Protein AF-A0A2V0PAY4-F1 (afdb_monomer)

Radius of gyration: 26.6 Å; Cα contacts (8 Å, |Δi|>4): 219; chains: 1; bounding box: 63×40×81 Å

Nearest PDB structures (foldseek):
  6sgb-assembly1_Fa  TM=4.539E-01  e=4.355E-01  Trypanosoma brucei brucei

pLDDT: mean 76.89, std 17.36, range [35.28, 95.44]

Sequence (212 aa):
MQASTAVPSRPAGLRAGAAAGRPRCLQAAARPAQRPWPRARTARCAAAAGQQQQQQQETQQQQQETQQRAKDYFETDARPVILYDGVCGLCNRGVNLILDWDTGAAFRLAALQSPAGRALLARCGRDPNDISSIVLVTRDAGCFVRSEAVRRIGAALGMPFAPLAALAAPVPLPLRDFLYDQVANNRYNFFGQTDACRLTDAGSRAARFIVD

Organism: NCBI:txid307507

Solvent-accessible surface area (backbone atoms only — not comparable to full-atom values): 12455 Å² total; per-residue (Å²): 140,87,87,86,81,86,83,85,87,85,83,87,78,91,82,91,86,78,91,78,76,79,82,86,80,84,81,82,78,95,68,94,72,93,66,80,70,66,68,74,57,62,54,51,54,52,51,52,52,51,52,53,51,50,55,52,51,54,53,52,51,53,52,50,52,30,43,47,55,42,48,56,49,46,75,77,42,72,56,35,36,38,31,34,34,64,47,35,30,48,48,46,53,52,51,49,55,47,62,73,55,38,78,83,59,62,58,33,36,22,34,33,85,28,64,33,19,22,12,48,34,40,67,61,76,40,64,48,80,65,61,81,52,44,34,32,40,38,71,90,68,48,65,33,49,50,49,56,19,52,33,54,52,28,42,71,48,33,84,80,37,24,64,55,26,56,68,53,60,82,52,55,66,71,62,46,38,49,58,41,47,58,50,53,76,38,32,54,81,77,46,31,72,39,92,65,69,73,86,69,54,88,54,91,65,48,82,40,52,50,68,99

Structure (mmCIF, N/CA/C/O backbone):
data_AF-A0A2V0PAY4-F1
#
_entry.id   AF-A0A2V0PAY4-F1
#
loop_
_atom_site.group_PDB
_atom_site.id
_atom_site.type_symbol
_atom_site.label_atom_id
_atom_site.label_alt_id
_atom_site.label_comp_id
_atom_site.label_asym_id
_atom_site.label_entity_id
_atom_site.label_seq_id
_atom_site.pdbx_PDB_ins_code
_atom_site.Cartn_x
_atom_site.Cartn_y
_atom_site.Cartn_z
_atom_site.occupancy
_atom_site.B_iso_or_equiv
_atom_site.auth_seq_id
_atom_site.auth_comp_id
_atom_site.auth_asym_id
_atom_site.auth_atom_id
_atom_site.pdbx_PDB_model_num
ATOM 1 N N . MET A 1 1 ? -28.519 -3.531 -28.045 1.00 42.91 1 MET A N 1
ATOM 2 C CA . MET A 1 1 ? -28.990 -4.829 -27.520 1.00 42.91 1 MET A CA 1
ATOM 3 C C . MET A 1 1 ? -28.704 -4.845 -26.027 1.00 42.91 1 MET A C 1
ATOM 5 O O . MET A 1 1 ? -27.561 -5.023 -25.640 1.00 42.91 1 MET A O 1
ATOM 9 N N . GLN A 1 2 ? -29.705 -4.502 -25.213 1.00 45.25 2 GLN A N 1
ATOM 10 C CA . GLN A 1 2 ? -29.619 -4.504 -23.750 1.00 45.25 2 GLN A CA 1
ATOM 11 C C . GLN A 1 2 ? -30.336 -5.752 -23.230 1.00 45.25 2 GLN A C 1
ATOM 13 O O . GLN A 1 2 ? -31.434 -6.046 -23.698 1.00 45.25 2 GLN A O 1
ATOM 18 N N . ALA A 1 3 ? -29.743 -6.451 -22.264 1.00 45.03 3 ALA A N 1
ATOM 19 C CA . ALA A 1 3 ? -30.423 -7.474 -21.479 1.00 45.03 3 ALA A CA 1
ATOM 20 C C . ALA A 1 3 ? -30.202 -7.161 -19.996 1.00 45.03 3 ALA A C 1
ATOM 22 O O . ALA A 1 3 ? -29.122 -7.356 -19.447 1.00 45.03 3 ALA A O 1
ATOM 23 N N . SER A 1 4 ? -31.249 -6.598 -19.400 1.00 47.12 4 SER A N 1
ATOM 24 C CA . SER A 1 4 ? -31.434 -6.378 -17.972 1.00 47.12 4 SER A CA 1
ATOM 25 C C . SER A 1 4 ? -32.169 -7.598 -17.418 1.00 47.12 4 SER A C 1
ATOM 27 O O . SER A 1 4 ? -33.215 -7.963 -17.956 1.00 47.12 4 SER A O 1
ATOM 29 N N . THR A 1 5 ? -31.649 -8.247 -16.377 1.00 53.09 5 THR A N 1
ATOM 30 C CA . THR A 1 5 ? -32.359 -9.336 -15.685 1.00 53.09 5 THR A CA 1
ATOM 31 C C . THR A 1 5 ? -32.532 -8.991 -14.215 1.00 53.09 5 THR A C 1
ATOM 33 O O . THR A 1 5 ? -31.589 -9.041 -13.427 1.00 53.09 5 THR A O 1
ATOM 36 N N . ALA A 1 6 ? -33.769 -8.627 -13.882 1.00 45.72 6 ALA A N 1
ATOM 37 C CA . ALA A 1 6 ? -34.284 -8.450 -12.536 1.00 45.72 6 ALA A CA 1
ATOM 38 C C . ALA A 1 6 ? -34.423 -9.799 -11.808 1.00 45.72 6 ALA A C 1
ATOM 40 O O . ALA A 1 6 ? -34.759 -10.816 -12.414 1.00 45.72 6 ALA A O 1
ATOM 41 N N . VAL A 1 7 ? -34.209 -9.784 -10.493 1.00 57.09 7 VAL A N 1
ATOM 42 C CA . VAL A 1 7 ? -34.433 -10.921 -9.588 1.00 57.09 7 VAL A CA 1
ATOM 43 C C . VAL A 1 7 ? -35.810 -10.763 -8.923 1.00 57.09 7 VAL A C 1
ATOM 45 O O . VAL A 1 7 ? -36.131 -9.658 -8.479 1.00 57.09 7 VAL A O 1
ATOM 48 N N . PRO A 1 8 ? -36.636 -11.825 -8.841 1.00 52.47 8 PRO A N 1
ATOM 49 C CA . PRO A 1 8 ? -37.985 -11.741 -8.297 1.00 52.47 8 PRO A CA 1
ATOM 50 C C . PRO A 1 8 ? -38.012 -11.863 -6.769 1.00 52.47 8 PRO A C 1
ATOM 52 O O . PRO A 1 8 ? -37.286 -12.650 -6.162 1.00 52.47 8 PRO A O 1
ATOM 55 N N . SER A 1 9 ? -38.931 -11.122 -6.158 1.00 56.03 9 SER A N 1
ATOM 56 C CA . SER A 1 9 ? -39.370 -11.267 -4.773 1.00 56.03 9 SER A CA 1
ATOM 57 C C . SER A 1 9 ? -40.451 -12.352 -4.650 1.00 56.03 9 SER A C 1
ATOM 59 O O . SER A 1 9 ? -41.350 -12.452 -5.486 1.00 56.03 9 SER A O 1
ATOM 61 N N . ARG A 1 10 ? -40.414 -13.147 -3.569 1.00 52.72 10 ARG A N 1
ATOM 62 C CA . ARG A 1 10 ? -41.577 -13.911 -3.077 1.00 52.72 10 ARG A CA 1
ATOM 63 C C . ARG A 1 10 ? -41.731 -13.769 -1.557 1.00 52.72 10 ARG A C 1
ATOM 65 O O . ARG A 1 10 ? -40.718 -13.756 -0.859 1.00 52.72 10 ARG A O 1
ATOM 72 N N . PRO A 1 11 ? -42.977 -13.686 -1.052 1.00 60.22 11 PRO A N 1
ATOM 73 C CA . PRO A 1 11 ? -43.285 -13.570 0.371 1.00 60.22 11 PRO A CA 1
ATOM 74 C C . PRO A 1 11 ? -43.854 -14.865 0.995 1.00 60.22 11 PRO A C 1
ATOM 76 O O . PRO A 1 11 ? -44.149 -15.828 0.289 1.00 60.22 11 PRO A O 1
ATOM 79 N N . ALA A 1 12 ? -44.114 -14.756 2.311 1.00 44.72 12 ALA A N 1
ATOM 80 C CA . ALA A 1 12 ? -44.929 -15.596 3.210 1.00 44.72 12 ALA A CA 1
ATOM 81 C C . ALA A 1 12 ? -44.303 -16.936 3.653 1.00 44.72 12 ALA A C 1
ATOM 83 O O . ALA A 1 12 ? -43.832 -17.706 2.834 1.00 44.72 12 ALA A O 1
ATOM 84 N N . GLY A 1 13 ? -44.287 -17.335 4.928 1.00 36.22 13 GLY A N 1
ATOM 85 C CA . GLY A 1 13 ? -44.800 -16.775 6.180 1.00 36.22 13 GLY A CA 1
ATOM 86 C C . GLY A 1 13 ? -44.969 -17.911 7.212 1.00 36.22 13 GLY A C 1
ATOM 87 O O . GLY A 1 13 ? -45.193 -19.041 6.798 1.00 36.22 13 GLY A O 1
ATOM 88 N N . LEU A 1 14 ? -44.941 -17.567 8.518 1.00 41.41 14 LEU A N 1
ATOM 89 C CA . LEU A 1 14 ? -45.579 -18.267 9.671 1.00 41.41 14 LEU A CA 1
ATOM 90 C C . LEU A 1 14 ? -45.036 -19.681 10.035 1.00 41.41 14 LEU A C 1
ATOM 92 O O . LEU A 1 14 ? -44.922 -20.535 9.175 1.00 41.41 14 LEU A O 1
ATOM 96 N N . ARG A 1 15 ? -44.686 -20.077 11.275 1.00 41.84 15 ARG A N 1
ATOM 97 C CA . ARG A 1 15 ? -45.194 -19.873 12.662 1.00 41.84 15 ARG A CA 1
ATOM 98 C C . ARG A 1 15 ? -44.065 -20.247 13.661 1.00 41.84 15 ARG A C 1
ATOM 100 O O . ARG A 1 15 ? -43.291 -21.144 13.369 1.00 41.84 15 ARG A O 1
ATOM 107 N N . ALA A 1 16 ? -43.816 -19.486 14.731 1.00 44.31 16 ALA A N 1
ATOM 108 C CA . ALA A 1 16 ? -44.358 -19.595 16.104 1.00 44.31 16 ALA A CA 1
ATOM 109 C C . ALA A 1 16 ? -43.867 -20.796 16.957 1.00 44.31 16 ALA A C 1
ATOM 111 O O . ALA A 1 16 ? -44.096 -21.948 16.610 1.00 44.31 16 ALA A O 1
ATOM 112 N N . GLY A 1 17 ? -43.301 -20.477 18.131 1.00 35.28 17 GLY A N 1
ATOM 113 C CA . GLY A 1 17 ? -42.918 -21.386 19.227 1.00 35.28 17 GLY A CA 1
ATOM 114 C C . GLY A 1 17 ? -41.504 -21.043 19.725 1.00 35.28 17 GLY A C 1
ATOM 115 O O . GLY A 1 17 ? -40.593 -20.963 18.922 1.00 35.28 17 GLY A O 1
ATOM 116 N N . ALA A 1 18 ? -41.200 -20.760 20.987 1.00 44.19 18 ALA A N 1
ATOM 117 C CA . ALA A 1 18 ? -41.943 -20.858 22.224 1.00 44.19 18 ALA A CA 1
ATOM 118 C C . ALA A 1 18 ? -41.455 -19.754 23.177 1.00 44.19 18 ALA A C 1
ATOM 120 O O . ALA A 1 18 ? -40.290 -19.357 23.175 1.00 44.19 18 ALA A O 1
ATOM 121 N N . ALA A 1 19 ? -42.383 -19.262 23.988 1.00 51.22 19 ALA A N 1
ATOM 122 C CA . ALA A 1 19 ? -42.117 -18.351 25.080 1.00 51.22 19 ALA A CA 1
ATOM 123 C C . ALA A 1 19 ? -41.208 -19.015 26.127 1.00 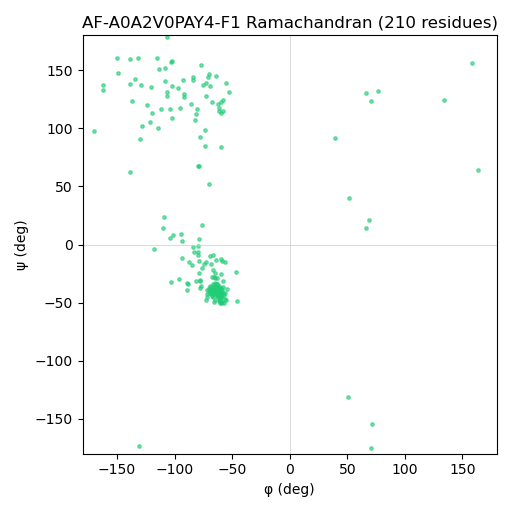51.22 19 ALA A C 1
ATOM 125 O O . ALA A 1 19 ? -41.592 -20.010 26.736 1.00 51.22 19 ALA A O 1
ATOM 126 N N . ALA A 1 20 ? -40.045 -18.421 26.385 1.00 51.91 20 ALA A N 1
ATOM 127 C CA . ALA A 1 20 ? -39.241 -18.702 27.566 1.00 51.91 20 ALA A CA 1
ATOM 128 C C . ALA A 1 20 ? -39.202 -17.443 28.445 1.00 51.91 20 ALA A C 1
ATOM 130 O O . ALA A 1 20 ? -38.514 -16.471 28.153 1.00 51.91 20 ALA A O 1
ATOM 131 N N . GLY A 1 21 ? -40.045 -17.469 29.480 1.00 40.09 21 GLY A N 1
ATOM 132 C CA . GLY A 1 21 ? -39.886 -16.793 30.768 1.00 40.09 21 GLY A CA 1
ATOM 133 C C . GLY A 1 21 ? -39.305 -15.381 30.781 1.00 40.09 21 GLY A C 1
ATOM 134 O O . GLY A 1 21 ? -38.117 -15.192 31.016 1.00 40.09 21 GLY A O 1
ATOM 135 N N . ARG A 1 22 ? -40.179 -14.370 30.725 1.00 55.28 22 ARG A N 1
ATOM 136 C CA . ARG A 1 22 ? -39.883 -13.077 31.362 1.00 55.28 22 ARG A CA 1
ATOM 137 C C . ARG A 1 22 ? -39.677 -13.357 32.860 1.00 55.28 22 ARG A C 1
ATOM 139 O O . ARG A 1 22 ? -40.601 -13.908 33.466 1.00 55.28 22 ARG A O 1
ATOM 146 N N . PRO A 1 23 ? -38.536 -13.016 33.485 1.00 42.59 23 PRO A N 1
ATOM 147 C CA . PRO A 1 23 ? -38.399 -13.166 34.925 1.00 42.59 23 PRO A CA 1
ATOM 148 C C . PRO A 1 23 ? -39.447 -12.281 35.599 1.00 42.59 23 PRO A C 1
ATOM 150 O O . PRO A 1 23 ? -39.498 -11.061 35.426 1.00 42.59 23 PRO A O 1
ATOM 153 N N . ARG A 1 24 ? -40.345 -12.938 36.327 1.00 52.28 24 ARG A N 1
ATOM 154 C CA . ARG A 1 24 ? -41.473 -12.338 37.029 1.00 52.28 24 ARG A CA 1
ATOM 155 C C . ARG A 1 24 ? -40.962 -11.710 38.330 1.00 52.28 24 ARG A C 1
ATOM 157 O O . ARG A 1 24 ? -41.281 -12.176 39.409 1.00 52.28 24 ARG A O 1
ATOM 164 N N . CYS A 1 25 ? -40.169 -10.645 38.214 1.00 46.56 25 CYS A N 1
ATOM 165 C CA . CYS A 1 25 ? -39.735 -9.802 39.340 1.00 46.56 25 CYS A CA 1
ATOM 166 C C . CYS A 1 25 ? -40.401 -8.411 39.320 1.00 46.56 25 CYS A C 1
ATOM 168 O O . CYS A 1 25 ? -39.871 -7.461 39.881 1.00 46.56 25 CYS A O 1
ATOM 170 N N . LEU A 1 26 ? -41.569 -8.281 38.677 1.00 47.09 26 LEU A N 1
ATOM 171 C CA . LEU A 1 26 ? -42.357 -7.037 38.615 1.00 47.09 26 LEU A CA 1
ATOM 172 C C . LEU A 1 26 ? -43.667 -7.086 39.423 1.00 47.09 26 LEU A C 1
ATOM 174 O O . LEU A 1 26 ? -44.528 -6.230 39.253 1.00 47.09 26 LEU A O 1
ATOM 178 N N . GLN A 1 27 ? -43.839 -8.069 40.312 1.00 49.56 27 GLN A N 1
ATOM 179 C CA . GLN A 1 27 ? -45.021 -8.165 41.180 1.00 49.56 27 GLN A CA 1
ATOM 180 C C . GLN A 1 27 ? -44.643 -8.592 42.602 1.00 49.56 27 GLN A C 1
ATOM 182 O O . GLN A 1 27 ? -45.051 -9.648 43.060 1.00 49.56 27 GLN A O 1
ATOM 187 N N . ALA A 1 28 ? -43.845 -7.779 43.297 1.00 44.50 28 ALA A N 1
ATOM 188 C CA . ALA A 1 28 ? -43.798 -7.758 44.762 1.00 44.50 28 ALA A CA 1
ATOM 189 C C . ALA A 1 28 ? -42.975 -6.554 45.239 1.00 44.50 28 ALA A C 1
ATOM 191 O O . ALA A 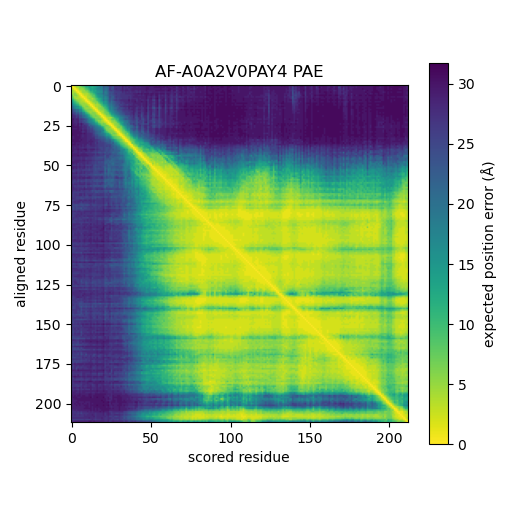1 28 ? -41.752 -6.621 45.243 1.00 44.50 28 ALA A O 1
ATOM 192 N N . ALA A 1 29 ? -43.651 -5.462 45.607 1.00 45.38 29 ALA A N 1
ATOM 193 C CA . ALA A 1 29 ? -43.334 -4.614 46.770 1.00 45.38 29 ALA A CA 1
ATOM 194 C C . ALA A 1 29 ? -44.043 -3.252 46.660 1.00 45.38 29 ALA A C 1
ATOM 196 O O . ALA A 1 29 ? -43.419 -2.196 46.609 1.00 45.38 29 ALA A O 1
ATOM 197 N N . ALA A 1 30 ? -45.376 -3.264 46.685 1.00 51.75 30 ALA A N 1
ATOM 198 C CA . ALA A 1 30 ? -46.094 -2.153 47.290 1.00 51.75 30 ALA A CA 1
ATOM 199 C C . ALA A 1 30 ? -46.022 -2.353 48.811 1.00 51.75 30 ALA A C 1
ATOM 201 O O . ALA A 1 30 ? -46.826 -3.089 49.376 1.00 51.75 30 ALA A O 1
ATOM 202 N N . ARG A 1 31 ? -45.013 -1.758 49.459 1.00 45.84 31 ARG A N 1
ATOM 203 C CA . ARG A 1 31 ? -45.052 -1.352 50.873 1.00 45.84 31 ARG A CA 1
ATOM 204 C C . ARG A 1 31 ? -43.934 -0.340 51.156 1.00 45.84 31 ARG A C 1
ATOM 206 O O . ARG A 1 31 ? -42.802 -0.561 50.729 1.00 45.84 31 ARG A O 1
ATOM 213 N N . PRO A 1 32 ? -44.235 0.780 51.835 1.00 57.00 32 PRO A N 1
ATOM 214 C CA . PRO A 1 32 ? -43.316 1.895 51.960 1.00 57.00 32 PRO A CA 1
ATOM 215 C C . PRO A 1 32 ? -42.304 1.593 53.063 1.00 57.00 32 PRO A C 1
ATOM 217 O O . PRO A 1 32 ? -42.651 1.485 54.234 1.00 57.00 32 PRO A O 1
ATOM 220 N N . ALA A 1 33 ? -41.034 1.486 52.699 1.00 46.91 33 ALA A N 1
ATOM 221 C CA . ALA A 1 33 ? -39.940 1.635 53.644 1.00 46.91 33 ALA A CA 1
ATOM 222 C C . ALA A 1 33 ? -38.961 2.624 53.029 1.00 46.91 33 ALA A C 1
ATOM 224 O O . ALA A 1 33 ? -38.080 2.283 52.241 1.00 46.91 33 ALA A O 1
ATOM 225 N N . GLN A 1 34 ? -39.201 3.884 53.373 1.00 54.12 34 GLN A N 1
ATOM 226 C CA . GLN A 1 34 ? -38.333 5.017 53.132 1.00 54.12 34 GLN A CA 1
ATOM 227 C C . GLN A 1 34 ? -36.998 4.757 53.843 1.00 54.12 34 GLN A C 1
ATOM 229 O O . GLN A 1 34 ? -36.780 5.163 54.979 1.00 54.12 34 GLN A O 1
ATOM 234 N N . ARG A 1 35 ? -36.100 4.020 53.195 1.00 50.81 35 ARG A N 1
ATOM 235 C CA . ARG A 1 35 ? -34.674 4.087 53.494 1.00 50.81 35 ARG A CA 1
ATOM 236 C C . ARG A 1 35 ? -34.081 4.940 52.386 1.00 50.81 35 ARG A C 1
ATOM 238 O O . ARG A 1 35 ? -34.083 4.483 51.241 1.00 50.81 35 ARG A O 1
ATOM 245 N N . PRO A 1 36 ? -33.654 6.185 52.667 1.00 48.97 36 PRO A N 1
ATOM 246 C CA . PRO A 1 36 ? -33.039 7.002 51.642 1.00 48.97 36 PRO A CA 1
ATOM 247 C C . PRO A 1 36 ? -31.813 6.235 51.158 1.00 48.97 36 PRO A C 1
ATOM 249 O O . PRO A 1 36 ? -30.868 6.000 51.912 1.00 48.97 36 PRO A O 1
ATOM 252 N N . TRP A 1 37 ? -31.848 5.791 49.903 1.00 46.22 37 TRP A N 1
ATOM 253 C CA . TRP A 1 37 ? -30.630 5.382 49.228 1.00 46.22 37 TRP A CA 1
ATOM 254 C C . TRP A 1 37 ? -29.656 6.552 49.374 1.00 46.22 37 TRP A C 1
ATOM 256 O O . TRP A 1 37 ? -30.066 7.696 49.142 1.00 46.22 37 TRP A O 1
ATOM 266 N N . PRO A 1 38 ? -28.398 6.330 49.793 1.00 48.56 38 PRO A N 1
ATOM 267 C CA . PRO A 1 38 ? -27.454 7.426 49.878 1.00 48.56 38 PRO A CA 1
ATOM 268 C C . PRO A 1 38 ? -27.362 8.042 48.480 1.00 48.56 38 PRO A C 1
ATOM 270 O O . PRO A 1 38 ? -26.910 7.384 47.540 1.00 48.56 38 PRO A O 1
ATOM 273 N N . ARG A 1 39 ? -27.812 9.301 48.351 1.00 52.91 39 ARG A N 1
ATOM 274 C CA . ARG A 1 39 ? -27.833 10.104 47.108 1.00 52.91 39 ARG A CA 1
ATOM 275 C C . ARG A 1 39 ? -26.505 10.038 46.334 1.00 52.91 39 ARG A C 1
ATOM 277 O O . ARG A 1 39 ? -26.465 10.205 45.122 1.00 52.91 39 ARG A O 1
ATOM 284 N N . ALA A 1 40 ? -25.418 9.722 47.034 1.00 52.88 40 ALA A N 1
ATOM 285 C CA . ALA A 1 40 ? -24.080 9.538 46.498 1.00 52.88 40 ALA A CA 1
ATOM 286 C C . ALA A 1 40 ? -23.870 8.294 45.599 1.00 52.88 40 ALA A C 1
ATOM 288 O O . ALA A 1 40 ? -22.844 8.236 44.919 1.00 52.88 40 ALA A O 1
ATOM 289 N N . ARG A 1 41 ? -24.750 7.274 45.598 1.00 52.25 41 ARG A N 1
ATOM 290 C CA . ARG A 1 41 ? -24.623 6.101 44.694 1.00 52.25 41 ARG A CA 1
ATOM 291 C C . ARG A 1 41 ? -25.326 6.310 43.351 1.00 52.25 41 ARG A C 1
ATOM 293 O O . ARG A 1 41 ? -24.758 5.962 42.324 1.00 52.25 41 ARG A O 1
ATOM 300 N N . THR A 1 42 ? -26.500 6.940 43.339 1.00 54.53 42 THR A N 1
ATOM 301 C CA . THR A 1 42 ? -27.247 7.249 42.105 1.00 54.53 42 THR A CA 1
ATOM 302 C C . THR A 1 42 ? -26.543 8.300 41.245 1.00 54.53 42 THR A C 1
ATOM 304 O O . THR A 1 42 ? -26.505 8.155 40.026 1.00 54.53 42 THR A O 1
ATOM 307 N N . ALA A 1 43 ? -25.896 9.296 41.863 1.00 56.03 43 ALA A N 1
ATOM 308 C CA . ALA A 1 43 ? -25.085 10.285 41.147 1.00 56.03 43 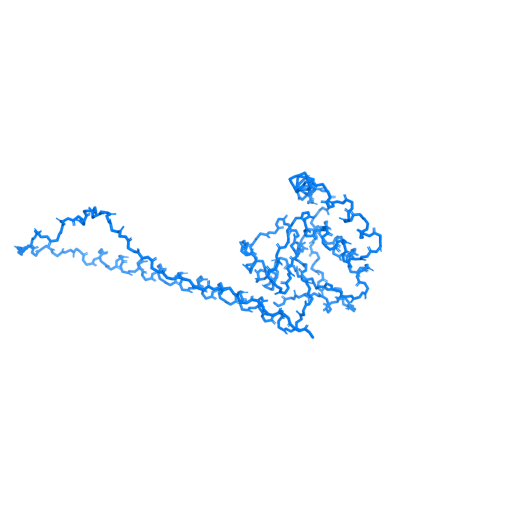ALA A CA 1
ATOM 309 C C . ALA A 1 43 ? -23.883 9.658 40.406 1.00 56.03 43 ALA A C 1
ATOM 311 O O . ALA A 1 43 ? -23.568 10.061 39.291 1.00 56.03 43 ALA A O 1
ATOM 312 N N . ARG A 1 44 ? -23.246 8.629 40.989 1.00 57.59 44 ARG A N 1
ATOM 313 C CA . ARG A 1 44 ? -22.103 7.924 40.377 1.00 57.59 44 ARG A CA 1
ATOM 314 C C . ARG A 1 44 ? -22.502 7.050 39.185 1.00 57.59 44 ARG A C 1
ATOM 316 O O . ARG A 1 44 ? -21.787 7.048 38.191 1.00 57.59 44 ARG A O 1
ATOM 323 N N . CYS A 1 45 ? -23.642 6.357 39.245 1.00 56.06 45 CYS A N 1
ATOM 324 C CA . CYS A 1 45 ? -24.143 5.579 38.105 1.00 56.06 45 CYS A CA 1
ATOM 325 C C . CYS A 1 45 ? -24.602 6.471 36.939 1.00 56.06 45 CYS A C 1
ATOM 327 O O . CYS A 1 45 ? -24.341 6.132 35.790 1.00 56.06 45 CYS A O 1
ATOM 329 N N . ALA A 1 46 ? -25.233 7.619 37.217 1.00 60.75 46 ALA A N 1
ATOM 330 C CA . ALA A 1 46 ? -25.626 8.579 36.181 1.00 60.75 46 ALA A CA 1
ATOM 331 C C . ALA A 1 46 ? -24.410 9.246 35.510 1.00 60.75 46 ALA A C 1
ATOM 333 O O . ALA A 1 46 ? -24.386 9.383 34.290 1.00 60.75 46 ALA A O 1
ATOM 334 N N . ALA A 1 47 ? -23.373 9.591 36.285 1.00 61.59 47 ALA A N 1
ATOM 335 C CA . ALA A 1 47 ? -22.117 10.115 35.746 1.00 61.59 47 ALA A CA 1
ATOM 336 C C . ALA A 1 47 ? -21.371 9.077 34.884 1.00 61.59 47 ALA A C 1
ATOM 338 O O . ALA A 1 47 ? -20.908 9.413 33.799 1.00 61.59 47 ALA A O 1
ATOM 339 N N . ALA A 1 48 ? -21.316 7.809 35.313 1.00 61.72 48 ALA A N 1
ATOM 340 C CA . ALA A 1 48 ? -20.705 6.727 34.534 1.00 61.72 48 ALA A CA 1
ATOM 341 C C . ALA A 1 48 ? -21.474 6.417 33.234 1.00 61.72 48 ALA A C 1
ATOM 343 O O . ALA A 1 48 ? -20.857 6.188 32.196 1.00 61.72 48 ALA A O 1
ATOM 344 N N . ALA A 1 49 ? -22.813 6.459 33.264 1.00 61.91 49 ALA A N 1
ATOM 345 C CA . ALA A 1 49 ? -23.643 6.292 32.069 1.00 61.91 49 ALA A CA 1
ATOM 346 C C . ALA A 1 49 ? -23.492 7.467 31.082 1.00 61.91 49 ALA A C 1
ATOM 348 O O . ALA A 1 49 ? -23.426 7.242 29.875 1.00 61.91 49 ALA A O 1
ATOM 349 N N . GLY A 1 50 ? -23.374 8.702 31.587 1.00 63.28 50 GLY A N 1
ATOM 350 C CA . GLY A 1 50 ? -23.081 9.886 30.772 1.00 63.28 50 GLY A CA 1
ATOM 351 C C . GLY A 1 50 ? -21.695 9.831 30.118 1.00 63.28 50 GLY A C 1
ATOM 352 O O . GLY A 1 50 ? -21.573 10.110 28.928 1.00 63.28 50 GLY A O 1
ATOM 353 N N . GLN A 1 51 ? -20.671 9.379 30.854 1.00 66.94 51 GLN A N 1
ATOM 354 C CA . GLN A 1 51 ? -19.316 9.177 30.320 1.00 66.94 51 GLN A CA 1
ATOM 355 C C . GLN A 1 51 ? -19.262 8.076 29.249 1.00 66.94 51 GLN A C 1
ATOM 357 O O . GLN A 1 51 ? -18.599 8.245 28.227 1.00 66.94 51 GLN A O 1
ATOM 362 N N . GLN A 1 52 ? -19.993 6.971 29.439 1.00 64.69 52 GLN A N 1
ATOM 363 C CA . GLN A 1 52 ? -20.103 5.919 28.422 1.00 64.69 52 GLN A CA 1
ATOM 364 C C . GLN A 1 52 ? -20.829 6.395 27.157 1.00 64.69 52 GLN A C 1
ATOM 366 O O . GLN A 1 52 ? -20.423 6.032 26.055 1.00 64.69 52 GLN A O 1
ATOM 371 N N . GLN A 1 53 ? -21.878 7.213 27.287 1.00 69.19 53 GLN A N 1
ATOM 372 C CA . GLN A 1 53 ? -22.585 7.770 26.129 1.00 69.19 53 GLN A CA 1
ATOM 373 C C . GLN A 1 53 ? -21.727 8.773 25.348 1.00 69.19 53 GLN A C 1
ATOM 375 O O . GLN A 1 53 ? -21.730 8.723 24.119 1.00 69.19 53 GLN A O 1
ATOM 380 N N . GLN A 1 54 ? -20.954 9.626 26.028 1.00 70.75 54 GLN A N 1
ATOM 381 C CA . GLN A 1 54 ? -20.023 10.551 25.371 1.00 70.75 54 GLN A CA 1
ATOM 382 C C . GLN A 1 54 ? -18.941 9.815 24.571 1.00 70.75 54 GLN A C 1
ATOM 384 O O . GLN A 1 54 ? -18.783 10.082 23.383 1.00 70.75 54 GLN A O 1
ATOM 389 N N . GLN A 1 55 ? -18.283 8.813 25.163 1.00 71.94 55 GLN A N 1
ATOM 390 C CA . GLN A 1 55 ? -17.255 8.029 24.460 1.00 71.94 55 GLN A CA 1
ATOM 391 C C . GLN A 1 55 ? -17.810 7.280 23.238 1.00 71.94 55 GLN A C 1
ATOM 393 O O . GLN A 1 55 ? -17.135 7.156 22.213 1.00 71.94 55 GLN A O 1
ATOM 398 N N . GLN A 1 56 ? -19.050 6.787 23.312 1.00 71.25 56 GLN A N 1
ATOM 399 C CA . GLN A 1 56 ? -19.701 6.127 22.176 1.00 71.25 56 GLN A CA 1
ATOM 400 C C . GLN A 1 56 ? -20.020 7.106 21.040 1.00 71.25 56 GLN A C 1
ATOM 402 O O . GLN A 1 56 ? -19.829 6.755 19.876 1.00 71.25 56 GLN A O 1
ATOM 407 N N . GLN A 1 57 ? -20.473 8.322 21.354 1.00 76.75 57 GLN A N 1
ATOM 408 C CA . GLN A 1 57 ? -20.768 9.349 20.351 1.00 76.75 57 GLN A CA 1
ATOM 409 C C . GLN A 1 57 ? -19.501 9.841 19.644 1.00 76.75 57 GLN A C 1
ATOM 411 O O . GLN A 1 57 ? -19.484 9.907 18.416 1.00 76.75 57 GLN A O 1
ATOM 416 N N . GLU A 1 58 ? -18.428 10.099 20.395 1.00 76.06 58 GLU A N 1
ATOM 417 C CA . GLU A 1 58 ? -17.127 10.503 19.843 1.00 76.06 58 GLU A CA 1
ATOM 418 C C . GLU A 1 58 ? -16.568 9.430 18.897 1.00 76.06 58 GLU A C 1
ATOM 420 O O . GLU A 1 58 ? -16.177 9.731 17.770 1.00 76.06 58 GLU A O 1
ATOM 425 N N . THR A 1 59 ? -16.627 8.155 19.300 1.00 73.50 59 THR A N 1
ATOM 426 C CA . THR A 1 59 ? -16.162 7.034 18.465 1.00 73.50 59 THR A CA 1
ATOM 427 C C . THR A 1 59 ? -16.969 6.915 17.168 1.00 73.50 59 THR A C 1
ATOM 429 O O . THR A 1 59 ? -16.404 6.678 16.099 1.00 73.50 59 THR A O 1
ATOM 432 N N . GLN A 1 60 ? -18.293 7.090 17.236 1.00 77.19 60 GLN A N 1
ATOM 433 C CA . GLN A 1 60 ? -19.166 7.022 16.060 1.00 77.19 60 GLN A CA 1
ATOM 434 C C . GLN A 1 60 ? -18.920 8.180 15.090 1.00 77.19 60 GLN A C 1
ATOM 436 O O . GLN A 1 60 ? -18.844 7.948 13.884 1.00 77.19 60 GLN A O 1
ATOM 441 N N . GLN A 1 61 ? -18.755 9.405 15.594 1.00 79.94 61 GLN A N 1
ATOM 442 C CA . GLN A 1 61 ? -18.425 10.566 14.763 1.00 79.94 61 GLN A CA 1
ATOM 443 C C . GLN A 1 61 ? -17.082 10.377 14.057 1.00 79.94 61 GLN A C 1
ATOM 445 O O . GLN A 1 61 ? -16.988 10.568 12.847 1.00 79.94 61 GLN A O 1
ATOM 450 N N . GLN A 1 62 ? -16.071 9.901 14.784 1.00 75.56 62 GLN A N 1
ATOM 451 C CA . GLN A 1 62 ? -14.735 9.694 14.235 1.00 75.56 62 GLN A C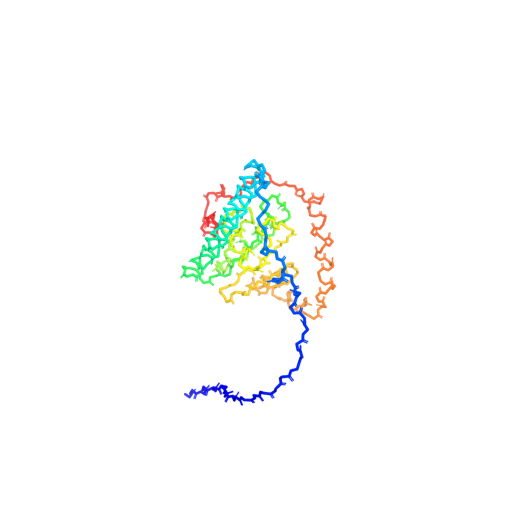A 1
ATOM 452 C C . GLN A 1 62 ? -14.721 8.606 13.151 1.00 75.56 62 GLN A C 1
ATOM 454 O O . GLN A 1 62 ? -14.057 8.755 12.126 1.00 75.56 62 GLN A O 1
ATOM 459 N N . GLN A 1 63 ? -15.505 7.537 13.321 1.00 73.81 63 GLN A N 1
ATOM 460 C CA . GLN A 1 63 ? -15.691 6.513 12.287 1.00 73.81 63 GLN A CA 1
ATOM 461 C C . GLN A 1 63 ? -16.424 7.053 11.051 1.00 73.81 63 GLN A C 1
ATOM 463 O O . GLN A 1 63 ? -16.043 6.716 9.930 1.00 73.81 63 GLN A O 1
ATOM 468 N N . GLN A 1 64 ? -17.448 7.891 11.231 1.00 78.75 64 GLN A N 1
ATOM 469 C CA . GLN A 1 64 ? -18.193 8.491 10.120 1.00 78.75 64 GLN A CA 1
ATOM 470 C C . GLN A 1 64 ? -17.327 9.457 9.305 1.00 78.75 64 GLN A C 1
ATOM 472 O O . GLN A 1 64 ? -17.309 9.358 8.082 1.00 78.75 64 GLN A O 1
ATOM 477 N N . GLU A 1 65 ? -16.557 10.325 9.961 1.00 81.69 65 GLU A N 1
ATOM 478 C CA . GLU A 1 65 ? -15.630 11.257 9.306 1.00 81.69 65 GLU A CA 1
ATOM 479 C C . GLU A 1 65 ? -14.552 10.510 8.506 1.00 81.69 65 GLU A C 1
ATOM 481 O O . GLU A 1 65 ? -14.297 10.800 7.338 1.00 81.69 65 GLU A O 1
ATOM 486 N N . THR A 1 66 ? -13.990 9.464 9.111 1.00 78.12 66 THR A N 1
ATOM 487 C CA . THR A 1 66 ? -13.001 8.570 8.499 1.00 78.12 66 THR A CA 1
ATOM 488 C C . THR A 1 66 ? -13.565 7.884 7.244 1.00 78.12 66 THR A C 1
ATOM 490 O O . THR A 1 66 ? -12.905 7.830 6.205 1.00 78.12 66 THR A O 1
ATOM 493 N N . GLN A 1 67 ? -14.808 7.393 7.296 1.00 76.94 67 GLN A N 1
ATOM 494 C CA . GLN A 1 67 ? -15.468 6.794 6.132 1.00 76.94 67 GLN A CA 1
ATOM 495 C C . GLN A 1 67 ? -15.819 7.822 5.056 1.00 76.94 67 GLN A C 1
ATOM 497 O O . GLN A 1 67 ? -15.711 7.509 3.869 1.00 76.94 67 GLN A O 1
ATOM 502 N N . GLN A 1 68 ? -16.241 9.023 5.451 1.00 83.44 68 GLN A N 1
ATOM 503 C CA . GLN A 1 68 ? -16.582 10.089 4.517 1.00 83.44 68 GLN A CA 1
ATOM 504 C C . GLN A 1 68 ? -15.345 10.535 3.738 1.00 83.44 68 GLN A C 1
ATOM 506 O O . GLN A 1 68 ? -15.364 10.497 2.514 1.00 83.44 68 GLN A O 1
ATOM 511 N N . ARG A 1 69 ? -14.223 10.778 4.422 1.00 84.25 69 ARG A N 1
ATOM 512 C CA . ARG A 1 69 ? -12.951 11.147 3.784 1.00 84.25 69 ARG A CA 1
ATOM 513 C C . ARG A 1 69 ? -12.492 10.122 2.747 1.00 84.25 69 ARG A C 1
ATOM 515 O O . ARG A 1 69 ? -12.044 10.470 1.656 1.00 84.25 69 ARG A O 1
ATOM 522 N N . ALA A 1 70 ? -12.643 8.836 3.066 1.00 80.62 70 ALA A N 1
ATOM 523 C CA . ALA A 1 70 ? -12.335 7.761 2.131 1.00 80.62 70 ALA A CA 1
ATOM 524 C C . ALA A 1 70 ? -13.257 7.761 0.899 1.00 80.62 70 ALA A C 1
ATOM 526 O O . ALA A 1 70 ? -12.814 7.367 -0.178 1.00 80.62 70 ALA A O 1
ATOM 527 N N . LYS A 1 71 ? -14.529 8.159 1.037 1.00 83.19 71 LYS A N 1
ATOM 528 C CA . LYS A 1 71 ? -15.463 8.297 -0.092 1.00 83.19 71 LYS A CA 1
ATOM 529 C C . LYS A 1 71 ? -15.128 9.516 -0.944 1.00 83.19 71 LYS A C 1
ATOM 531 O O . LYS A 1 71 ? -14.986 9.352 -2.153 1.00 83.19 71 LYS A O 1
ATOM 536 N N . ASP A 1 72 ? -14.917 10.668 -0.315 1.00 86.25 72 ASP A N 1
ATOM 537 C CA . ASP A 1 72 ? -14.603 11.940 -0.978 1.00 86.25 72 ASP A CA 1
ATOM 538 C C . ASP A 1 72 ? -13.383 11.800 -1.904 1.00 86.25 72 ASP A C 1
ATOM 540 O O . ASP A 1 72 ? -13.358 12.304 -3.031 1.00 86.25 72 ASP A O 1
ATOM 544 N N . TYR A 1 73 ? -12.385 11.017 -1.478 1.00 87.75 73 TYR A N 1
ATOM 545 C CA . TYR A 1 73 ? -11.239 10.696 -2.320 1.00 87.75 73 TYR A CA 1
ATOM 546 C C . TYR A 1 73 ? -11.646 10.039 -3.653 1.00 87.75 73 TYR A C 1
ATOM 548 O O . TYR A 1 73 ? -11.243 10.497 -4.720 1.00 87.75 73 TYR A O 1
ATOM 556 N N . PHE A 1 74 ? -12.475 8.992 -3.625 1.00 89.75 74 PHE A N 1
ATOM 557 C CA . PHE A 1 74 ? -12.849 8.264 -4.844 1.00 89.75 74 PHE A CA 1
ATOM 558 C C . PHE A 1 74 ? -13.938 8.943 -5.688 1.00 89.75 74 PHE A C 1
ATOM 560 O O . PHE A 1 74 ? -14.262 8.472 -6.785 1.00 89.75 74 PHE A O 1
ATOM 567 N N . GLU A 1 75 ? -14.516 10.034 -5.188 1.00 88.44 75 GLU A N 1
ATOM 568 C CA . GLU A 1 75 ? -15.340 10.948 -5.980 1.00 88.44 75 GLU A CA 1
ATOM 569 C C . GLU A 1 75 ? -14.475 11.859 -6.856 1.00 88.44 75 GLU A C 1
ATOM 571 O O . GLU A 1 75 ? -14.839 12.131 -8.001 1.00 88.44 75 GLU A O 1
ATOM 576 N N . THR A 1 76 ? -13.308 12.269 -6.352 1.00 89.44 76 THR A N 1
ATOM 577 C CA . THR A 1 76 ? -12.373 13.158 -7.059 1.00 89.44 76 THR A CA 1
ATOM 578 C C . THR A 1 76 ? -11.362 12.410 -7.930 1.00 89.44 76 THR A C 1
ATOM 580 O O . THR A 1 76 ? -10.992 12.900 -8.997 1.00 89.44 76 THR A O 1
ATOM 583 N N . ASP A 1 77 ? -10.934 11.210 -7.527 1.00 91.25 77 ASP A N 1
ATOM 584 C CA . ASP A 1 77 ? -9.965 10.392 -8.259 1.00 91.25 77 ASP A CA 1
ATOM 585 C C . ASP A 1 77 ? -10.392 8.918 -8.299 1.00 91.25 77 ASP A C 1
ATOM 587 O O . ASP A 1 77 ? -10.594 8.272 -7.277 1.00 91.25 77 ASP A O 1
ATOM 591 N N . ALA A 1 78 ? -10.515 8.345 -9.496 1.00 91.44 78 ALA A N 1
ATOM 592 C CA . ALA A 1 78 ? -10.933 6.952 -9.648 1.00 91.44 78 ALA A CA 1
ATOM 593 C C . ALA A 1 78 ? -9.784 5.941 -9.494 1.00 91.44 78 ALA A C 1
ATOM 595 O O . ALA A 1 78 ? -10.033 4.731 -9.522 1.00 91.44 78 ALA A O 1
ATOM 596 N N . ARG A 1 79 ? -8.535 6.406 -9.377 1.00 94.31 79 ARG A N 1
ATOM 597 C CA . ARG A 1 79 ? -7.368 5.524 -9.325 1.00 94.31 79 ARG A CA 1
ATOM 598 C C . ARG A 1 79 ? -7.287 4.746 -8.014 1.00 94.31 79 ARG A C 1
ATOM 600 O O . ARG A 1 79 ? -7.604 5.281 -6.954 1.00 94.31 79 ARG A O 1
ATOM 607 N N . PRO A 1 80 ? -6.814 3.492 -8.058 1.00 95.06 80 PRO A N 1
ATOM 608 C CA . PRO A 1 80 ? -6.556 2.718 -6.855 1.00 95.06 80 PRO A CA 1
ATOM 609 C C . PRO A 1 80 ? -5.447 3.336 -5.993 1.00 95.06 80 PRO A C 1
ATOM 611 O O . PRO A 1 80 ? -4.448 3.858 -6.501 1.00 95.06 80 PRO A O 1
ATOM 614 N N . VAL A 1 81 ? -5.608 3.213 -4.675 1.00 95.12 81 VAL A N 1
ATOM 615 C CA . VAL A 1 81 ? -4.665 3.725 -3.677 1.00 95.12 81 VAL A CA 1
ATOM 616 C C . VAL A 1 81 ? -3.886 2.582 -3.050 1.00 95.12 81 VAL A C 1
ATOM 618 O O . VAL A 1 81 ? -4.466 1.622 -2.544 1.00 95.12 81 VAL A O 1
ATOM 621 N N . ILE A 1 82 ? -2.565 2.703 -3.047 1.00 95.31 82 ILE A N 1
ATOM 622 C CA . ILE A 1 82 ? -1.655 1.803 -2.348 1.00 95.31 82 ILE A CA 1
ATOM 623 C C . ILE A 1 82 ? -1.329 2.421 -0.990 1.00 95.31 82 ILE A C 1
ATOM 625 O O . ILE A 1 82 ? -0.727 3.495 -0.912 1.00 95.31 82 ILE A O 1
ATOM 629 N N . LEU A 1 83 ? -1.707 1.717 0.071 1.00 94.25 83 LEU A N 1
ATOM 630 C CA . LEU A 1 83 ? -1.346 2.035 1.442 1.00 94.25 83 LEU A CA 1
ATOM 631 C C . LEU A 1 83 ? -0.063 1.300 1.816 1.00 94.25 83 LEU A C 1
ATOM 633 O O . LEU A 1 83 ? 0.045 0.085 1.618 1.00 94.25 83 LEU A O 1
ATOM 637 N N . TYR A 1 84 ? 0.903 2.029 2.364 1.00 92.56 84 TYR A N 1
ATOM 638 C CA . TYR A 1 84 ? 2.204 1.486 2.746 1.00 92.56 84 TYR A CA 1
ATOM 639 C C . TYR A 1 84 ? 2.681 2.042 4.089 1.00 92.56 84 TYR A C 1
ATOM 641 O O . TYR A 1 84 ? 2.236 3.094 4.540 1.00 92.56 84 TYR A O 1
ATOM 649 N N . ASP A 1 85 ? 3.614 1.339 4.727 1.00 90.88 85 ASP A N 1
ATOM 650 C CA . ASP A 1 85 ? 4.249 1.801 5.959 1.00 90.88 85 ASP A CA 1
ATOM 651 C C . ASP A 1 85 ? 5.372 2.807 5.647 1.00 90.88 85 ASP A C 1
ATOM 653 O O . ASP A 1 85 ? 6.405 2.431 5.085 1.00 90.88 85 ASP A O 1
ATOM 657 N N . GLY A 1 86 ? 5.174 4.073 6.032 1.00 87.12 86 GLY A N 1
ATOM 658 C CA . GLY A 1 86 ? 6.122 5.162 5.791 1.00 87.12 86 GLY A CA 1
ATOM 659 C C . GLY A 1 86 ? 7.451 5.058 6.545 1.00 87.12 86 GLY A C 1
ATOM 660 O O . GLY A 1 86 ? 8.439 5.626 6.079 1.00 87.12 86 GLY A O 1
ATOM 661 N N . VAL A 1 87 ? 7.517 4.311 7.655 1.00 87.06 87 VAL A N 1
ATOM 662 C CA . VAL A 1 87 ? 8.760 4.145 8.437 1.00 87.06 87 VAL A CA 1
ATOM 663 C C . VAL A 1 87 ? 9.554 2.904 8.030 1.00 87.06 87 VAL A C 1
ATOM 665 O O . VAL A 1 87 ? 10.708 2.739 8.422 1.00 87.06 87 VAL A O 1
ATOM 668 N N . CYS A 1 88 ? 8.970 2.007 7.232 1.00 88.25 88 CYS A N 1
ATOM 669 C CA . CYS A 1 88 ? 9.627 0.772 6.818 1.00 88.25 88 CYS A CA 1
ATOM 670 C C . CYS A 1 88 ? 10.510 0.980 5.579 1.00 88.25 88 CYS A C 1
ATOM 672 O O . CYS A 1 88 ? 10.016 1.286 4.490 1.00 88.25 88 CYS A O 1
ATOM 674 N N . GLY A 1 89 ? 11.814 0.695 5.702 1.00 87.25 89 GLY A N 1
ATOM 675 C CA . GLY A 1 89 ? 12.765 0.806 4.591 1.00 87.25 89 GLY A CA 1
ATOM 676 C C . GLY A 1 89 ? 12.413 -0.082 3.389 1.00 87.25 89 GLY A C 1
ATOM 677 O O . GLY A 1 89 ? 12.541 0.347 2.241 1.00 87.25 89 GLY A O 1
ATOM 678 N N . LEU A 1 90 ? 11.899 -1.296 3.628 1.00 88.81 90 LEU A N 1
ATOM 679 C CA . LEU A 1 90 ? 11.437 -2.200 2.567 1.00 88.81 90 LEU A CA 1
ATOM 680 C C . LEU A 1 90 ? 10.217 -1.638 1.828 1.00 88.81 90 LEU A C 1
ATOM 682 O O . LEU A 1 90 ? 10.210 -1.598 0.597 1.00 88.81 90 LEU A O 1
ATOM 686 N N . CYS A 1 91 ? 9.196 -1.190 2.567 1.00 89.62 91 CYS A N 1
ATOM 687 C CA . CYS A 1 91 ? 7.991 -0.599 1.982 1.00 89.62 91 CYS A CA 1
ATOM 688 C C . CYS A 1 91 ? 8.346 0.638 1.157 1.00 89.62 91 CYS A C 1
ATOM 690 O O . CYS A 1 91 ? 7.884 0.784 0.025 1.00 89.62 91 CYS A O 1
ATOM 692 N N . ASN A 1 92 ? 9.252 1.468 1.673 1.00 89.12 92 ASN A N 1
ATOM 693 C CA . ASN A 1 92 ? 9.761 2.617 0.951 1.00 89.12 92 ASN A CA 1
ATOM 694 C C . ASN A 1 92 ? 10.462 2.195 -0.354 1.00 89.12 92 ASN A C 1
ATOM 696 O O . ASN A 1 92 ? 10.142 2.727 -1.420 1.00 89.12 92 ASN A O 1
ATOM 700 N N . ARG A 1 93 ? 11.360 1.207 -0.351 1.00 88.69 93 ARG A N 1
ATOM 701 C CA . ARG A 1 93 ? 11.971 0.712 -1.604 1.00 88.69 93 ARG A CA 1
ATOM 702 C C . ARG A 1 93 ? 10.926 0.205 -2.606 1.00 88.69 93 ARG A C 1
ATOM 704 O O . ARG A 1 93 ? 11.017 0.539 -3.783 1.00 88.69 93 ARG A O 1
ATOM 711 N N . GLY A 1 94 ? 9.907 -0.518 -2.138 1.00 90.56 94 GLY A N 1
ATOM 712 C CA . GLY A 1 94 ? 8.797 -0.982 -2.977 1.00 90.56 94 GLY A CA 1
ATOM 713 C C . GLY A 1 94 ? 8.003 0.163 -3.614 1.00 90.56 94 GLY A C 1
ATOM 714 O O . GLY A 1 94 ? 7.720 0.128 -4.807 1.00 90.56 94 GLY A O 1
ATOM 715 N N . VAL A 1 95 ? 7.707 1.219 -2.854 1.00 91.19 95 VAL A N 1
ATOM 716 C CA . VAL A 1 95 ? 7.041 2.420 -3.380 1.00 91.19 95 VAL A CA 1
ATOM 717 C C . VAL A 1 95 ? 7.886 3.129 -4.442 1.00 91.19 95 VAL A C 1
ATOM 719 O O . VAL A 1 95 ? 7.331 3.563 -5.445 1.00 91.19 95 VAL A O 1
ATOM 722 N N . ASN A 1 96 ? 9.212 3.209 -4.277 1.00 89.38 96 ASN A N 1
ATOM 723 C CA . ASN A 1 96 ? 10.080 3.772 -5.321 1.00 89.38 96 ASN A CA 1
ATOM 724 C C . ASN A 1 96 ? 10.017 2.948 -6.604 1.00 89.38 96 ASN A C 1
ATOM 726 O O . ASN A 1 96 ? 9.833 3.508 -7.676 1.00 89.38 96 ASN A O 1
ATOM 730 N N . LEU A 1 97 ? 10.083 1.620 -6.481 1.00 91.00 97 LEU A N 1
ATOM 731 C CA . LEU A 1 97 ? 9.953 0.733 -7.631 1.00 91.00 97 LEU A CA 1
ATOM 732 C C . LEU A 1 97 ? 8.628 0.970 -8.373 1.00 91.00 97 LEU A C 1
ATOM 734 O O . LEU A 1 97 ? 8.616 1.058 -9.596 1.00 91.00 97 LEU A O 1
ATOM 738 N N . ILE A 1 98 ? 7.524 1.120 -7.635 1.00 92.06 98 ILE A N 1
ATOM 739 C CA . ILE A 1 98 ? 6.216 1.446 -8.216 1.00 92.06 98 ILE A CA 1
ATOM 740 C C . ILE A 1 98 ? 6.261 2.805 -8.921 1.00 92.06 98 ILE A C 1
ATOM 742 O O . ILE A 1 98 ? 5.772 2.917 -10.037 1.00 92.06 98 ILE A O 1
ATOM 746 N N . LEU A 1 99 ? 6.848 3.831 -8.304 1.00 89.81 99 LEU A N 1
ATOM 747 C CA . LEU A 1 99 ? 6.944 5.170 -8.891 1.00 89.81 99 LEU A CA 1
ATOM 748 C C . LEU A 1 99 ? 7.780 5.213 -10.171 1.00 89.81 99 LEU A C 1
ATOM 750 O O . LEU A 1 99 ? 7.472 6.011 -11.054 1.00 89.81 99 LEU A O 1
ATOM 754 N N . ASP A 1 100 ? 8.823 4.394 -10.258 1.00 88.75 100 ASP A N 1
ATOM 755 C CA . ASP A 1 100 ? 9.712 4.348 -11.417 1.00 88.75 100 ASP A CA 1
ATOM 756 C C . ASP A 1 100 ? 9.099 3.574 -12.591 1.00 88.75 100 ASP A C 1
ATOM 758 O O . ASP A 1 100 ? 9.343 3.918 -13.746 1.00 88.75 100 ASP A O 1
ATOM 762 N N . TRP A 1 101 ? 8.267 2.567 -12.310 1.00 90.62 101 TRP A N 1
ATOM 763 C CA . TRP A 1 101 ? 7.638 1.733 -13.340 1.00 90.62 101 TRP A CA 1
ATOM 764 C C . TRP A 1 101 ? 6.226 2.167 -13.733 1.00 90.62 101 TRP A C 1
ATOM 766 O O . TRP A 1 101 ? 5.828 1.986 -14.884 1.00 90.62 101 TRP A O 1
ATOM 776 N N . ASP A 1 102 ? 5.466 2.773 -12.823 1.00 91.06 102 ASP A N 1
ATOM 777 C CA . ASP A 1 102 ? 4.122 3.277 -13.104 1.00 91.06 102 ASP A CA 1
ATOM 778 C C . ASP A 1 102 ? 4.171 4.634 -13.821 1.00 91.06 102 ASP A C 1
ATOM 780 O O . ASP A 1 102 ? 3.786 5.676 -13.279 1.00 91.06 102 ASP A O 1
ATOM 784 N N . THR A 1 103 ? 4.658 4.614 -15.059 1.00 84.94 103 THR A N 1
ATOM 785 C CA . THR A 1 103 ? 4.778 5.790 -15.935 1.00 84.94 103 THR A CA 1
ATOM 786 C C . THR A 1 103 ? 3.424 6.408 -16.290 1.00 84.94 103 THR A C 1
ATOM 788 O O . THR A 1 103 ? 3.334 7.618 -16.482 1.00 84.94 103 THR A O 1
ATOM 791 N N . GLY A 1 104 ? 2.356 5.603 -16.317 1.00 87.19 104 GLY A N 1
ATOM 792 C CA . GLY A 1 104 ? 0.983 6.049 -16.576 1.00 87.19 104 GLY A CA 1
ATOM 793 C C . GLY A 1 104 ? 0.286 6.684 -15.371 1.00 87.19 104 GLY A C 1
ATOM 794 O O . GLY A 1 104 ? -0.863 7.106 -15.481 1.00 87.19 104 GLY A O 1
ATOM 795 N N . ALA A 1 105 ? 0.959 6.745 -14.220 1.00 90.12 105 ALA A N 1
ATOM 796 C CA . ALA A 1 105 ? 0.397 7.216 -12.964 1.00 90.12 105 ALA A CA 1
ATOM 797 C C . ALA A 1 105 ? -0.936 6.539 -12.589 1.00 90.12 105 ALA A C 1
ATOM 799 O O . ALA A 1 105 ? -1.853 7.205 -12.094 1.00 90.12 105 ALA A O 1
ATOM 800 N N . ALA A 1 106 ? -1.030 5.226 -12.824 1.00 92.00 106 ALA A N 1
ATOM 801 C CA . ALA A 1 106 ? -2.210 4.407 -12.567 1.00 92.00 106 ALA A CA 1
ATOM 802 C C . ALA A 1 106 ? -2.553 4.315 -11.074 1.00 92.00 106 ALA A C 1
ATOM 804 O O . ALA A 1 106 ? -3.723 4.182 -10.721 1.00 92.00 106 ALA A O 1
ATOM 805 N N . PHE A 1 107 ? -1.551 4.425 -10.202 1.00 94.06 107 PHE A N 1
ATOM 806 C CA . PHE A 1 107 ? -1.706 4.336 -8.755 1.00 94.06 107 PHE A CA 1
ATOM 807 C C . PHE A 1 107 ? -1.535 5.667 -8.033 1.00 94.06 107 PHE A C 1
ATOM 809 O O . PHE A 1 107 ? -0.767 6.554 -8.429 1.00 94.06 107 PHE A O 1
ATOM 816 N N . ARG A 1 108 ? -2.205 5.759 -6.891 1.00 94.31 108 ARG A N 1
ATOM 817 C CA . ARG A 1 108 ? -2.011 6.800 -5.885 1.00 94.31 108 ARG A CA 1
ATOM 818 C C . ARG A 1 108 ? -1.443 6.162 -4.623 1.00 94.31 108 ARG A C 1
ATOM 820 O O . ARG A 1 108 ? -1.636 4.972 -4.393 1.00 94.31 108 ARG A O 1
ATOM 827 N N . LEU A 1 109 ? -0.678 6.917 -3.848 1.00 93.50 109 LEU A N 1
ATOM 828 C CA . LEU A 1 109 ? 0.084 6.398 -2.711 1.00 93.50 109 LEU A CA 1
ATOM 829 C C . LEU A 1 109 ? -0.362 7.106 -1.437 1.00 93.50 109 LEU A C 1
ATOM 831 O O . LEU A 1 109 ? -0.475 8.326 -1.431 1.00 93.50 109 LEU A O 1
ATOM 835 N N . ALA A 1 110 ? -0.565 6.378 -0.348 1.00 92.44 110 ALA A N 1
ATOM 836 C CA . ALA A 1 110 ? -0.806 6.980 0.959 1.00 92.44 110 ALA A CA 1
ATOM 837 C C . ALA A 1 110 ? -0.043 6.213 2.039 1.00 92.44 110 ALA A C 1
ATOM 839 O O . ALA A 1 110 ? 0.005 4.982 2.031 1.00 92.44 110 ALA A O 1
ATOM 840 N N . ALA A 1 111 ? 0.567 6.938 2.970 1.00 91.69 111 ALA A N 1
ATOM 841 C CA . ALA A 1 111 ? 1.170 6.314 4.138 1.00 91.69 111 ALA A CA 1
ATOM 842 C C . ALA A 1 111 ? 0.061 5.843 5.088 1.00 91.69 111 ALA A C 1
ATOM 844 O O . ALA A 1 111 ? -0.893 6.576 5.324 1.00 91.69 111 ALA A O 1
ATOM 845 N N . LEU A 1 112 ? 0.193 4.657 5.682 1.00 90.94 112 LEU A N 1
ATOM 846 C CA . LEU A 1 112 ? -0.760 4.141 6.680 1.00 90.94 112 LEU A CA 1
ATOM 847 C C . LEU A 1 112 ? -0.866 5.067 7.903 1.00 90.94 112 LEU A C 1
ATOM 849 O O . LEU A 1 112 ? -1.898 5.113 8.562 1.00 90.94 112 LEU A O 1
ATOM 853 N N . GLN A 1 113 ? 0.189 5.837 8.173 1.00 87.69 113 GLN A N 1
ATOM 854 C CA . GLN A 1 113 ? 0.251 6.838 9.233 1.00 87.69 113 GLN A CA 1
ATOM 855 C C . GLN A 1 113 ? -0.502 8.140 8.911 1.00 87.69 113 GLN A C 1
ATOM 857 O O . GLN A 1 113 ? -0.796 8.897 9.837 1.00 87.69 113 GLN A O 1
ATOM 862 N N . SER A 1 114 ? -0.788 8.439 7.636 1.00 88.19 114 SER A N 1
ATOM 863 C CA . SER A 1 114 ? -1.492 9.675 7.268 1.00 88.19 114 SER A CA 1
ATOM 864 C C . SER A 1 114 ? -2.992 9.563 7.566 1.00 88.19 114 SER A C 1
ATOM 866 O O . SER A 1 114 ? -3.533 8.452 7.571 1.00 88.19 114 SER A O 1
ATOM 868 N N . PRO A 1 115 ? -3.709 10.677 7.802 1.00 88.25 115 PRO A N 1
ATOM 869 C CA . PRO A 1 115 ? -5.144 10.613 8.063 1.00 88.25 115 PRO A CA 1
ATOM 870 C C . PRO A 1 115 ? -5.916 10.004 6.877 1.00 88.25 115 PRO A C 1
ATOM 872 O O . PRO A 1 115 ? -6.792 9.166 7.100 1.00 88.25 115 PRO A O 1
ATOM 875 N N . ALA A 1 116 ? -5.513 10.298 5.636 1.00 89.38 116 ALA A N 1
ATOM 876 C CA . ALA A 1 116 ? -6.003 9.629 4.429 1.00 89.38 116 ALA A CA 1
ATOM 877 C C . ALA A 1 116 ? -5.802 8.104 4.456 1.00 89.38 116 ALA A C 1
ATOM 879 O O . ALA A 1 116 ? -6.723 7.340 4.159 1.00 89.38 116 ALA A O 1
ATOM 880 N N . GLY A 1 117 ? -4.603 7.638 4.824 1.00 90.81 117 GLY A N 1
ATOM 881 C CA . GLY A 1 117 ? -4.296 6.211 4.896 1.00 90.81 117 GLY A CA 1
ATOM 882 C C . GLY A 1 117 ? -5.144 5.491 5.939 1.00 90.81 117 GLY A C 1
ATOM 883 O O . GLY A 1 117 ? -5.732 4.451 5.642 1.00 90.81 117 GLY A O 1
ATOM 884 N N . ARG A 1 118 ? -5.293 6.091 7.125 1.00 90.25 118 ARG A N 1
ATOM 885 C CA . ARG A 1 118 ? -6.160 5.593 8.206 1.00 90.25 118 ARG A CA 1
ATOM 886 C C . ARG A 1 118 ? -7.626 5.531 7.772 1.00 90.25 118 ARG A C 1
ATOM 888 O O . ARG A 1 118 ? -8.304 4.543 8.050 1.00 90.25 118 ARG A O 1
ATOM 895 N N . ALA A 1 119 ? -8.089 6.542 7.036 1.00 90.19 119 ALA A N 1
ATOM 896 C CA . ALA A 1 119 ? -9.426 6.590 6.451 1.00 90.19 119 ALA A CA 1
ATOM 897 C C . ALA A 1 119 ? -9.698 5.453 5.469 1.00 90.19 119 ALA A C 1
ATOM 899 O O . ALA A 1 119 ? -10.687 4.721 5.587 1.00 90.19 119 ALA A O 1
ATOM 900 N N . LEU A 1 120 ? -8.780 5.257 4.531 1.00 91.31 120 LEU A N 1
ATOM 901 C CA . LEU A 1 120 ? -8.873 4.203 3.531 1.00 91.31 120 LEU A CA 1
ATOM 902 C C . LEU A 1 120 ? -8.757 2.804 4.152 1.00 91.31 120 LEU A C 1
ATOM 904 O O . LEU A 1 120 ? -9.440 1.882 3.710 1.00 91.31 120 LEU A O 1
ATOM 908 N N . LEU A 1 121 ? -7.955 2.647 5.205 1.00 90.56 121 LEU A N 1
ATOM 909 C CA . LEU A 1 121 ? -7.811 1.386 5.926 1.00 90.56 121 LEU A CA 1
ATOM 910 C C . LEU A 1 121 ? -9.070 1.031 6.731 1.00 90.56 121 LEU A C 1
ATOM 912 O O . LEU A 1 121 ? -9.531 -0.112 6.686 1.00 90.56 121 LEU A O 1
ATOM 916 N N . ALA A 1 122 ? -9.683 2.018 7.388 1.00 89.12 122 ALA A N 1
ATOM 917 C CA . ALA A 1 122 ? -10.951 1.842 8.09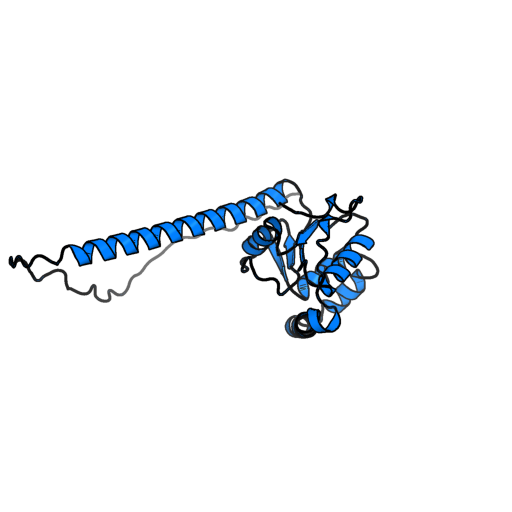3 1.00 89.12 122 ALA A CA 1
ATOM 918 C C . ALA A 1 122 ? -12.086 1.448 7.140 1.00 89.12 122 ALA A C 1
ATOM 920 O O . ALA A 1 122 ? -12.898 0.579 7.461 1.00 89.12 122 ALA A O 1
ATOM 921 N N . ARG A 1 123 ? -12.116 2.029 5.932 1.00 87.44 123 ARG A N 1
ATOM 922 C CA . ARG A 1 123 ? -13.056 1.629 4.873 1.00 87.44 123 ARG A CA 1
ATOM 923 C C . ARG A 1 123 ? -12.922 0.143 4.516 1.00 87.44 123 ARG A C 1
ATOM 925 O O . ARG A 1 123 ? -13.918 -0.485 4.170 1.00 87.44 123 ARG A O 1
ATOM 932 N N . CYS A 1 124 ? -11.724 -0.422 4.637 1.00 87.56 124 CYS A N 1
ATOM 933 C CA . CYS A 1 124 ? -11.467 -1.845 4.426 1.00 87.56 124 CYS A CA 1
ATOM 934 C C . CYS A 1 124 ? -11.859 -2.746 5.608 1.00 87.56 124 CYS A C 1
ATOM 936 O O . CYS A 1 124 ? -11.567 -3.941 5.574 1.00 87.56 124 CYS A O 1
ATOM 938 N N . GLY A 1 125 ? -12.479 -2.201 6.661 1.00 86.94 125 GLY A N 1
ATOM 939 C CA . GLY A 1 125 ? -12.827 -2.948 7.871 1.00 86.94 125 GLY A CA 1
ATOM 940 C C . GLY A 1 125 ? -11.610 -3.363 8.701 1.00 86.94 125 GLY A C 1
ATOM 941 O O . GLY A 1 125 ? -11.691 -4.323 9.465 1.00 86.94 125 GLY A O 1
ATOM 942 N N . ARG A 1 126 ? -10.472 -2.678 8.528 1.00 87.31 126 ARG A N 1
ATOM 943 C CA . ARG A 1 126 ? -9.239 -2.913 9.286 1.00 87.31 126 ARG A CA 1
ATOM 944 C C . ARG A 1 126 ? -9.032 -1.853 10.357 1.00 87.31 126 ARG A C 1
ATOM 946 O O . ARG A 1 126 ? -9.557 -0.747 10.254 1.00 87.31 126 ARG A O 1
ATOM 953 N N . ASP A 1 127 ? -8.250 -2.211 11.374 1.00 86.25 127 ASP A N 1
ATOM 954 C CA . ASP A 1 127 ? -7.810 -1.263 12.396 1.00 86.25 127 ASP A CA 1
ATOM 955 C C . ASP A 1 127 ? -7.042 -0.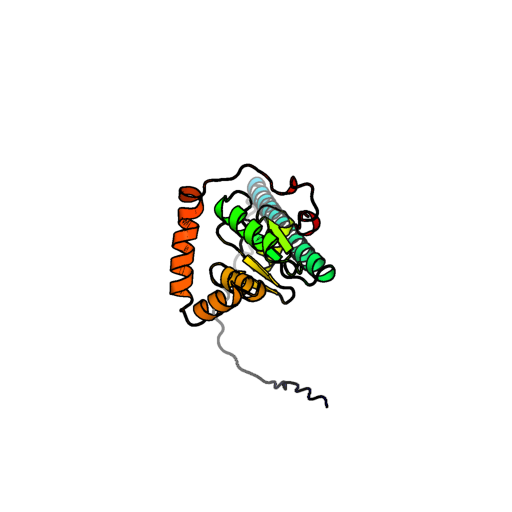119 11.712 1.00 86.25 127 ASP A C 1
ATOM 957 O O . ASP A 1 127 ? -6.071 -0.401 11.009 1.00 86.25 127 ASP A O 1
ATOM 961 N N . PRO A 1 128 ? -7.436 1.154 11.905 1.00 83.25 128 PRO A N 1
ATOM 962 C CA . PRO A 1 128 ? -6.726 2.310 11.360 1.00 83.25 128 PRO A CA 1
ATOM 963 C C . PRO A 1 128 ? -5.248 2.400 11.765 1.00 83.25 128 PRO A C 1
ATOM 965 O O . PRO A 1 128 ? -4.515 3.186 11.180 1.00 83.25 128 PRO A O 1
ATOM 968 N N . ASN A 1 129 ? -4.810 1.651 12.776 1.00 80.69 129 ASN A N 1
ATOM 969 C CA . ASN A 1 129 ? -3.432 1.632 13.262 1.00 80.69 129 ASN A CA 1
ATOM 970 C C . ASN A 1 129 ? -2.663 0.369 12.820 1.00 80.69 129 ASN A C 1
ATOM 972 O O . ASN A 1 129 ? -1.520 0.169 13.233 1.00 80.69 129 ASN A O 1
ATOM 976 N N . ASP A 1 130 ? -3.261 -0.487 11.983 1.00 83.12 130 ASP A N 1
ATOM 977 C CA . ASP A 1 130 ? -2.592 -1.663 11.425 1.00 83.12 130 ASP A CA 1
ATOM 978 C C . ASP A 1 130 ? -1.570 -1.263 10.346 1.00 83.12 130 ASP A C 1
ATOM 980 O O . ASP A 1 130 ? -1.898 -1.057 9.178 1.00 83.12 130 ASP A O 1
ATOM 984 N N . ILE A 1 131 ? -0.298 -1.195 10.744 1.00 75.88 131 ILE A N 1
ATOM 985 C CA . ILE A 1 131 ? 0.842 -0.906 9.857 1.00 75.88 131 ILE A CA 1
ATOM 986 C C . ILE A 1 131 ? 1.543 -2.170 9.328 1.00 75.88 131 ILE A C 1
ATOM 988 O O . ILE A 1 131 ? 2.640 -2.092 8.761 1.00 75.88 131 ILE A O 1
ATOM 992 N N . SER A 1 132 ? 0.970 -3.356 9.555 1.00 76.62 132 SER A N 1
ATOM 993 C CA . SER A 1 132 ? 1.668 -4.633 9.350 1.00 76.62 132 SER A CA 1
ATOM 994 C C . SER A 1 132 ? 1.829 -5.035 7.882 1.00 76.62 132 SER A C 1
ATOM 996 O O . SER A 1 132 ? 2.653 -5.895 7.570 1.00 76.62 132 SER A O 1
ATOM 998 N N . SER A 1 133 ? 1.070 -4.432 6.962 1.00 81.50 133 SER A N 1
ATOM 999 C CA . SER A 1 133 ? 1.000 -4.904 5.581 1.00 81.50 133 SER A CA 1
ATOM 1000 C C . SER A 1 133 ? 0.739 -3.799 4.560 1.00 81.50 133 SER A C 1
ATOM 1002 O O . SER A 1 133 ? 0.236 -2.728 4.878 1.00 81.50 133 SER A O 1
ATOM 1004 N N . ILE A 1 134 ? 1.070 -4.096 3.305 1.00 91.81 134 ILE A N 1
ATOM 1005 C CA . ILE A 1 134 ? 0.657 -3.311 2.144 1.00 91.81 134 ILE A CA 1
ATOM 1006 C C . ILE A 1 134 ? -0.816 -3.589 1.829 1.00 91.81 134 ILE A C 1
ATOM 1008 O O . ILE A 1 134 ? -1.262 -4.742 1.848 1.00 91.81 134 ILE A O 1
ATOM 1012 N N . VAL A 1 135 ? -1.563 -2.534 1.513 1.00 94.62 135 VAL A N 1
ATOM 1013 C CA . VAL A 1 135 ? -2.989 -2.624 1.179 1.00 94.62 135 VAL A CA 1
ATOM 1014 C C . VAL A 1 135 ? -3.246 -1.897 -0.133 1.00 94.62 135 VAL A C 1
ATOM 1016 O O . VAL A 1 135 ? -2.716 -0.818 -0.365 1.00 94.62 135 VAL A O 1
ATOM 1019 N N . LEU A 1 136 ? -4.057 -2.486 -1.003 1.00 95.44 136 LEU A N 1
ATOM 1020 C CA . LEU A 1 136 ? -4.538 -1.869 -2.231 1.00 95.44 136 LEU A CA 1
ATOM 1021 C C . LEU A 1 136 ? -6.040 -1.625 -2.092 1.00 95.44 136 LEU A C 1
ATOM 1023 O O . LEU A 1 136 ? -6.810 -2.580 -1.972 1.00 95.44 136 LEU A O 1
ATOM 1027 N N . VAL A 1 137 ? -6.442 -0.358 -2.128 1.00 94.75 137 VAL A N 1
ATOM 1028 C CA . VAL A 1 137 ? -7.836 0.080 -2.017 1.00 94.75 137 VAL A CA 1
ATOM 1029 C C . VAL A 1 137 ? -8.327 0.549 -3.377 1.00 94.75 137 VAL A C 1
ATOM 1031 O O . VAL A 1 137 ? -7.671 1.334 -4.059 1.00 94.75 137 VAL A O 1
ATOM 1034 N N . THR A 1 138 ? -9.494 0.064 -3.775 1.00 93.31 138 THR A N 1
ATOM 1035 C CA . THR A 1 138 ? -10.118 0.364 -5.067 1.00 93.31 138 THR A CA 1
ATOM 1036 C C . THR A 1 138 ? -11.422 1.139 -4.885 1.00 93.31 138 THR A C 1
ATOM 1038 O O . THR A 1 138 ? -12.025 1.159 -3.804 1.00 93.31 138 THR A O 1
ATOM 1041 N N . ARG A 1 139 ? -11.867 1.809 -5.953 1.00 89.75 139 ARG A N 1
ATOM 1042 C CA . ARG A 1 139 ? -13.073 2.647 -5.939 1.00 89.75 139 ARG A CA 1
ATOM 1043 C C . ARG A 1 139 ? -14.329 1.859 -5.578 1.00 89.75 139 ARG A C 1
ATOM 1045 O O . ARG A 1 139 ? -15.145 2.350 -4.804 1.00 89.75 139 ARG A O 1
ATOM 1052 N N . ASP A 1 140 ? -14.442 0.632 -6.062 1.00 86.81 140 ASP A N 1
ATOM 1053 C CA . ASP A 1 140 ? -15.533 -0.325 -5.849 1.00 86.81 140 ASP A CA 1
ATOM 1054 C C . ASP A 1 140 ? -15.515 -0.999 -4.463 1.00 86.81 140 ASP A C 1
ATOM 1056 O O . ASP A 1 140 ? -16.190 -1.997 -4.243 1.00 86.81 140 ASP A O 1
ATOM 1060 N N . ALA A 1 141 ? -14.775 -0.430 -3.504 1.00 76.44 141 ALA A N 1
ATOM 1061 C CA . ALA A 1 141 ? -14.592 -0.949 -2.146 1.00 76.44 141 ALA A CA 1
ATOM 1062 C C . ALA A 1 141 ? -13.834 -2.283 -2.075 1.00 76.44 141 ALA A C 1
ATOM 1064 O O . ALA A 1 141 ? -13.794 -2.913 -1.019 1.00 76.44 141 ALA A O 1
ATOM 1065 N N . GLY A 1 142 ? -13.173 -2.695 -3.159 1.00 86.81 142 GLY A N 1
ATOM 1066 C CA . GLY A 1 142 ? -12.228 -3.801 -3.117 1.00 86.81 142 GLY A CA 1
ATOM 1067 C C . GLY A 1 142 ? -10.997 -3.419 -2.296 1.00 86.81 142 GLY A C 1
ATOM 1068 O O . GLY A 1 142 ? -10.308 -2.443 -2.608 1.00 86.81 142 GLY A O 1
ATOM 1069 N N . CYS A 1 143 ? -10.720 -4.209 -1.263 1.00 92.75 143 CYS A N 1
ATOM 1070 C CA . CYS A 1 143 ? -9.549 -4.073 -0.410 1.00 92.75 143 CYS A CA 1
ATOM 1071 C C . CYS A 1 143 ? -8.713 -5.345 -0.491 1.00 92.75 143 CYS A C 1
ATOM 1073 O O . CYS A 1 143 ? -9.132 -6.412 -0.044 1.00 92.75 143 CYS A O 1
ATOM 1075 N N . PHE A 1 144 ? -7.522 -5.225 -1.065 1.00 93.31 144 PHE A N 1
ATOM 1076 C CA . PHE A 1 144 ? -6.572 -6.325 -1.188 1.00 93.31 144 PHE A CA 1
ATOM 1077 C C . PHE A 1 144 ? -5.415 -6.087 -0.238 1.00 93.31 144 PHE A C 1
ATOM 1079 O O . PHE A 1 144 ? -4.968 -4.959 -0.068 1.00 93.31 144 PHE A O 1
ATOM 1086 N N . VAL A 1 145 ? -4.931 -7.148 0.390 1.00 92.12 145 VAL A N 1
ATOM 1087 C CA . VAL A 1 145 ? -3.943 -7.078 1.471 1.00 92.12 145 VAL A CA 1
ATOM 1088 C C . VAL A 1 145 ? -2.824 -8.073 1.199 1.00 92.12 145 VAL A C 1
ATOM 1090 O O . VAL A 1 145 ? -3.018 -9.023 0.433 1.00 92.12 145 VAL A O 1
ATOM 1093 N N . ARG A 1 146 ? -1.664 -7.877 1.831 1.00 91.12 146 ARG A N 1
ATOM 1094 C CA . ARG A 1 146 ? -0.535 -8.819 1.778 1.00 91.12 146 ARG A CA 1
ATOM 1095 C C . ARG A 1 146 ? -0.162 -9.223 0.344 1.00 91.12 146 ARG A C 1
ATOM 1097 O O . ARG A 1 146 ? -0.006 -8.372 -0.535 1.00 91.12 146 ARG A O 1
ATOM 1104 N N . SER A 1 147 ? -0.012 -10.526 0.098 1.00 90.94 147 SER A N 1
ATOM 1105 C CA . SER A 1 147 ? 0.450 -11.075 -1.171 1.00 90.94 147 SER A CA 1
ATOM 1106 C C . SER A 1 147 ? -0.518 -10.804 -2.323 1.00 90.94 147 SER A C 1
ATOM 1108 O O . SER A 1 147 ? -0.095 -10.765 -3.481 1.00 90.94 147 SER A O 1
ATOM 1110 N N . GLU A 1 148 ? -1.807 -10.597 -2.043 1.00 92.00 148 GLU A N 1
ATOM 1111 C CA . GLU A 1 148 ? -2.799 -10.302 -3.075 1.00 92.00 148 GLU A CA 1
ATOM 1112 C C . GLU A 1 148 ? -2.733 -8.846 -3.536 1.00 92.00 148 GLU A C 1
ATOM 1114 O O . GLU A 1 148 ? -2.826 -8.589 -4.738 1.00 92.00 148 GLU A O 1
ATOM 1119 N N . ALA A 1 149 ? -2.474 -7.907 -2.620 1.00 93.81 149 ALA A N 1
ATOM 1120 C CA . ALA A 1 149 ? -2.171 -6.525 -2.986 1.00 93.81 149 ALA A CA 1
ATOM 1121 C C . ALA A 1 149 ? -0.935 -6.462 -3.896 1.00 93.81 149 ALA A C 1
ATOM 1123 O O . ALA A 1 149 ? -1.001 -5.893 -4.984 1.00 93.81 149 ALA A O 1
ATOM 1124 N N . VAL A 1 150 ? 0.161 -7.123 -3.498 1.00 92.38 150 VAL A N 1
ATOM 1125 C CA . VAL A 1 150 ? 1.415 -7.152 -4.273 1.00 92.38 150 VAL A CA 1
ATOM 1126 C C . VAL A 1 150 ? 1.198 -7.729 -5.671 1.00 92.38 150 VAL A C 1
ATOM 1128 O O . VAL A 1 150 ? 1.651 -7.145 -6.653 1.00 92.38 150 VAL A O 1
ATOM 1131 N N . ARG A 1 151 ? 0.470 -8.846 -5.787 1.00 94.00 151 ARG A N 1
ATOM 1132 C CA . ARG A 1 151 ? 0.195 -9.470 -7.088 1.00 94.00 151 ARG A CA 1
ATOM 1133 C C . ARG A 1 151 ? -0.617 -8.553 -8.000 1.00 94.00 151 ARG A C 1
ATOM 1135 O O . ARG A 1 151 ? -0.303 -8.449 -9.180 1.00 94.00 151 ARG A O 1
ATOM 1142 N N . ARG A 1 152 ? -1.650 -7.886 -7.479 1.00 93.62 152 ARG A N 1
ATOM 1143 C CA . ARG A 1 152 ? -2.488 -6.971 -8.274 1.00 93.62 152 ARG A CA 1
ATOM 1144 C C . ARG A 1 152 ? -1.731 -5.727 -8.719 1.00 93.62 152 ARG A C 1
ATOM 1146 O O . ARG A 1 152 ? -1.864 -5.335 -9.874 1.00 93.62 152 ARG A O 1
ATOM 1153 N N . ILE A 1 153 ? -0.908 -5.160 -7.839 1.00 93.81 153 ILE A N 1
ATOM 1154 C CA . ILE A 1 153 ? -0.011 -4.054 -8.190 1.00 93.81 153 ILE A CA 1
ATOM 1155 C C . ILE A 1 153 ? 0.947 -4.508 -9.298 1.00 93.81 153 ILE A C 1
ATOM 1157 O O . ILE A 1 153 ? 1.016 -3.870 -10.34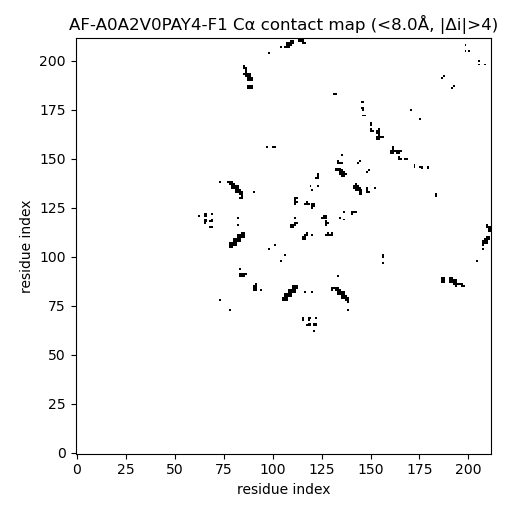3 1.00 93.81 153 ILE A O 1
ATOM 1161 N N . GLY A 1 154 ? 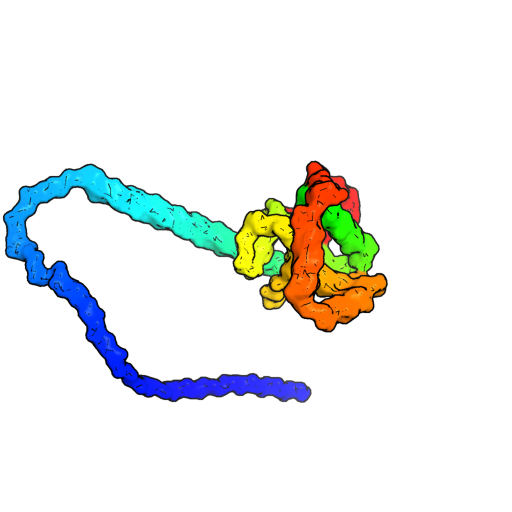1.610 -5.656 -9.127 1.00 92.56 154 GLY A N 1
ATOM 1162 C CA . GLY A 1 154 ? 2.519 -6.212 -10.134 1.00 92.56 154 GLY A CA 1
ATOM 1163 C C . GLY A 1 154 ? 1.844 -6.487 -11.481 1.00 92.56 154 GLY A C 1
ATOM 1164 O O . GLY A 1 154 ? 2.422 -6.198 -12.522 1.00 92.56 154 GLY A O 1
ATOM 1165 N N . ALA A 1 155 ? 0.602 -6.978 -11.478 1.00 92.06 155 ALA A N 1
ATOM 1166 C CA . ALA A 1 155 ? -0.173 -7.193 -12.700 1.00 92.06 155 ALA A CA 1
ATOM 1167 C C . ALA A 1 155 ? -0.441 -5.887 -13.466 1.00 92.06 155 ALA A C 1
ATOM 1169 O O . ALA A 1 155 ? -0.373 -5.868 -14.693 1.00 92.06 155 ALA A O 1
ATOM 1170 N N . ALA A 1 156 ? -0.720 -4.800 -12.748 1.00 91.69 156 ALA A N 1
ATOM 1171 C CA . ALA A 1 156 ? -1.019 -3.498 -13.337 1.00 91.69 156 ALA A CA 1
ATOM 1172 C C . ALA A 1 156 ? 0.224 -2.724 -13.801 1.00 91.69 156 ALA A C 1
ATOM 1174 O O . ALA A 1 156 ? 0.114 -1.900 -14.702 1.00 91.69 156 ALA A O 1
ATOM 1175 N N . LEU A 1 157 ? 1.400 -2.992 -13.221 1.00 90.81 157 LEU A N 1
ATOM 1176 C CA . LEU A 1 157 ? 2.665 -2.364 -13.630 1.00 90.81 157 LEU A CA 1
ATOM 1177 C C . LEU A 1 157 ? 3.154 -2.812 -15.020 1.00 90.81 157 LEU A C 1
ATOM 1179 O O . LEU A 1 157 ? 4.095 -2.230 -15.550 1.00 90.81 157 LEU A O 1
ATOM 1183 N N . GLY A 1 158 ? 2.537 -3.829 -15.630 1.00 87.75 158 GLY A N 1
ATOM 1184 C CA . GLY A 1 158 ? 2.944 -4.319 -16.946 1.00 87.75 158 GLY A CA 1
ATOM 1185 C C . GLY A 1 158 ? 4.278 -5.070 -16.908 1.00 87.75 158 GLY A C 1
ATOM 1186 O O . GLY A 1 158 ? 4.644 -5.663 -15.895 1.00 87.75 158 GLY A O 1
ATOM 1187 N N . MET A 1 159 ? 5.001 -5.113 -18.027 1.00 86.50 159 MET A N 1
ATOM 1188 C CA . MET A 1 159 ? 6.283 -5.824 -18.106 1.00 86.50 159 MET A CA 1
ATOM 1189 C C . MET A 1 159 ? 7.366 -5.110 -17.280 1.00 86.50 159 MET A C 1
ATOM 1191 O O . MET A 1 159 ? 7.479 -3.893 -17.392 1.00 86.50 159 MET A O 1
ATOM 1195 N N . PRO A 1 160 ? 8.194 -5.839 -16.504 1.00 88.69 160 PRO A N 1
ATOM 1196 C CA . PRO A 1 160 ? 8.294 -7.304 -16.411 1.00 88.69 160 PRO A CA 1
ATOM 1197 C C . PRO A 1 160 ? 7.440 -7.949 -15.299 1.00 88.69 160 PRO A C 1
ATOM 1199 O O . PRO A 1 160 ? 7.510 -9.159 -15.093 1.00 88.69 160 PRO A O 1
ATOM 1202 N N . PHE A 1 161 ? 6.647 -7.180 -14.553 1.00 91.19 161 PHE A N 1
ATOM 1203 C CA . PHE A 1 161 ? 5.954 -7.654 -13.348 1.00 91.19 161 PHE A CA 1
ATOM 1204 C C . PHE A 1 161 ? 4.659 -8.423 -13.627 1.00 91.19 161 PHE A C 1
ATOM 1206 O O . PHE A 1 161 ? 4.325 -9.349 -12.890 1.00 91.19 161 PHE A O 1
ATOM 1213 N N . ALA A 1 162 ? 3.952 -8.093 -14.705 1.00 89.62 162 ALA A N 1
ATOM 1214 C CA . ALA A 1 162 ? 2.715 -8.750 -15.106 1.00 89.62 162 ALA A CA 1
ATOM 1215 C C . ALA A 1 162 ? 2.844 -10.277 -15.280 1.00 89.62 162 ALA A C 1
ATOM 1217 O O . ALA A 1 162 ? 2.026 -10.996 -14.696 1.00 89.62 162 ALA A O 1
ATOM 1218 N N . PRO A 1 163 ? 3.857 -10.824 -15.989 1.00 91.75 163 PRO A N 1
ATOM 1219 C CA . PRO A 1 163 ? 4.029 -12.273 -16.071 1.00 91.75 163 PRO A CA 1
ATOM 1220 C C . PRO A 1 163 ? 4.365 -12.899 -14.711 1.00 91.75 163 PRO A C 1
ATOM 1222 O O . PRO A 1 163 ? 3.838 -13.961 -14.395 1.00 91.75 163 PRO A O 1
ATOM 1225 N N . LEU A 1 164 ? 5.157 -12.237 -13.859 1.00 90.38 164 LEU A N 1
ATOM 1226 C CA . LEU A 1 164 ? 5.440 -12.729 -12.503 1.00 90.38 164 LEU A CA 1
ATOM 1227 C C . LEU A 1 164 ? 4.166 -12.787 -11.646 1.00 90.38 164 LEU A C 1
ATOM 1229 O O . LEU A 1 164 ? 3.927 -13.764 -10.938 1.00 90.38 164 LEU A O 1
ATOM 1233 N N . ALA A 1 165 ? 3.307 -11.773 -11.753 1.00 90.00 165 ALA A N 1
ATOM 1234 C CA . ALA A 1 165 ? 2.016 -11.742 -11.079 1.00 90.00 165 ALA A CA 1
ATOM 1235 C C . ALA A 1 165 ? 1.057 -12.831 -11.593 1.00 90.00 165 ALA A C 1
ATOM 1237 O O . ALA A 1 165 ? 0.289 -13.393 -10.806 1.00 90.00 165 ALA A O 1
ATOM 1238 N N . ALA A 1 166 ? 1.107 -13.150 -12.889 1.00 89.88 166 ALA A N 1
ATOM 1239 C CA . ALA A 1 166 ? 0.347 -14.248 -13.480 1.00 89.88 166 ALA A CA 1
ATOM 1240 C C . ALA A 1 166 ? 0.853 -15.617 -12.993 1.00 89.88 166 ALA A C 1
ATOM 1242 O O . ALA A 1 166 ? 0.048 -16.461 -12.608 1.00 89.88 166 ALA A O 1
ATOM 1243 N N . LEU A 1 167 ? 2.173 -15.811 -12.910 1.00 90.31 167 LEU A N 1
ATOM 1244 C CA . LEU A 1 167 ? 2.785 -17.032 -12.368 1.00 90.31 167 LEU A CA 1
ATOM 1245 C C . LEU A 1 167 ? 2.502 -17.227 -10.871 1.00 90.31 167 LEU A C 1
ATOM 1247 O O . LEU A 1 167 ? 2.427 -18.359 -10.400 1.00 90.31 167 LEU A O 1
ATOM 1251 N N . ALA A 1 168 ? 2.293 -16.142 -10.124 1.00 87.94 168 ALA A N 1
ATOM 1252 C CA . ALA A 1 168 ? 1.874 -16.202 -8.726 1.00 87.94 168 ALA A CA 1
ATOM 1253 C C . ALA A 1 168 ? 0.367 -16.482 -8.543 1.00 87.94 168 ALA A C 1
ATOM 1255 O O . ALA A 1 168 ? -0.061 -16.801 -7.436 1.00 87.94 168 ALA A O 1
ATOM 1256 N N . ALA A 1 169 ? -0.462 -16.364 -9.586 1.00 87.06 169 ALA A N 1
ATOM 1257 C CA . ALA A 1 169 ? -1.905 -16.603 -9.494 1.00 87.06 169 ALA A CA 1
ATOM 1258 C C . ALA A 1 169 ? -2.303 -18.052 -9.125 1.00 87.06 169 ALA A C 1
ATOM 1260 O O . ALA A 1 169 ? -3.179 -18.190 -8.271 1.00 87.06 169 ALA A O 1
ATOM 1261 N N . PRO A 1 170 ? -1.697 -19.122 -9.688 1.00 90.44 170 PRO A N 1
ATOM 1262 C CA . PRO A 1 170 ? -2.047 -20.502 -9.330 1.00 90.44 170 PRO A CA 1
ATOM 1263 C C . PRO A 1 170 ? -1.547 -20.933 -7.944 1.00 90.44 170 PRO A C 1
ATOM 1265 O O . PRO A 1 170 ? -1.993 -21.956 -7.427 1.00 90.44 170 PRO A O 1
ATOM 1268 N N . VAL A 1 171 ? -0.617 -20.193 -7.333 1.00 88.25 171 VAL A N 1
ATOM 1269 C CA . VAL A 1 171 ? -0.083 -20.551 -6.016 1.00 88.25 171 VAL A CA 1
ATOM 1270 C C . VAL A 1 171 ? -1.151 -20.270 -4.946 1.00 88.25 171 VAL A C 1
ATOM 1272 O O . VAL A 1 171 ? -1.661 -19.146 -4.890 1.00 88.25 171 VAL A O 1
ATOM 1275 N N . PRO A 1 172 ? -1.484 -21.242 -4.071 1.00 89.00 172 PRO A N 1
ATOM 1276 C CA . PRO A 1 172 ? -2.497 -21.057 -3.038 1.00 89.00 172 PRO A CA 1
ATOM 1277 C C . PRO A 1 172 ? -2.209 -19.848 -2.142 1.00 89.00 172 PRO A C 1
ATOM 1279 O O . PRO A 1 172 ? -1.074 -19.642 -1.705 1.00 89.00 172 PRO A O 1
ATOM 1282 N N . LEU A 1 173 ? -3.261 -19.093 -1.809 1.00 87.44 173 LEU A N 1
ATOM 1283 C CA . LEU A 1 173 ? -3.202 -17.954 -0.887 1.00 87.44 173 LEU A CA 1
ATOM 1284 C C . LEU A 1 173 ? -2.417 -18.227 0.409 1.00 87.44 173 LEU A C 1
ATOM 1286 O O . LEU A 1 173 ? -1.539 -17.422 0.700 1.00 87.44 173 LEU A O 1
ATOM 1290 N N . PRO A 1 174 ? -2.627 -19.334 1.158 1.00 89.62 174 PRO A N 1
ATOM 1291 C CA . PRO A 1 174 ? -1.900 -19.547 2.412 1.00 89.62 174 PRO A CA 1
ATOM 1292 C C . PRO A 1 174 ? -0.389 -19.683 2.209 1.00 89.62 174 PRO A C 1
ATOM 1294 O O . PRO A 1 174 ? 0.380 -19.221 3.043 1.00 89.62 174 PRO A O 1
ATOM 1297 N N . LEU A 1 175 ? 0.055 -20.269 1.092 1.00 88.81 175 LEU A N 1
ATOM 1298 C CA . LEU A 1 175 ? 1.481 -20.401 0.797 1.00 88.81 175 LEU A CA 1
ATOM 1299 C C . LEU A 1 175 ? 2.100 -19.046 0.433 1.00 88.81 175 LEU A C 1
ATOM 1301 O O . LEU A 1 175 ? 3.187 -18.710 0.898 1.00 88.81 175 LEU A O 1
ATOM 1305 N N . ARG A 1 176 ? 1.399 -18.249 -0.379 1.00 89.69 176 ARG A N 1
ATOM 1306 C CA . ARG A 1 176 ? 1.858 -16.902 -0.743 1.00 89.69 176 ARG A CA 1
ATOM 1307 C C . ARG A 1 176 ? 1.869 -15.958 0.451 1.00 89.69 176 ARG A C 1
ATOM 1309 O O . ARG A 1 176 ? 2.811 -15.183 0.586 1.00 89.69 176 ARG A O 1
ATOM 1316 N N . ASP A 1 177 ? 0.852 -16.030 1.304 1.00 90.06 177 ASP A N 1
ATOM 1317 C CA . ASP A 1 177 ? 0.782 -15.232 2.524 1.00 90.06 177 ASP A CA 1
ATOM 1318 C C . ASP A 1 177 ? 1.822 -15.690 3.547 1.00 90.06 177 ASP A C 1
ATOM 1320 O O . ASP A 1 177 ? 2.446 -14.835 4.157 1.00 90.06 177 ASP A O 1
ATOM 1324 N N . PHE A 1 178 ? 2.131 -16.988 3.649 1.00 89.88 178 PHE A N 1
ATOM 1325 C CA . PHE A 1 178 ? 3.249 -17.459 4.472 1.00 89.88 178 PHE A CA 1
ATOM 1326 C C . PHE A 1 178 ? 4.582 -16.842 4.028 1.00 89.88 178 PHE A C 1
ATOM 1328 O O . PHE A 1 178 ? 5.306 -16.273 4.842 1.00 89.88 178 PHE A O 1
ATOM 1335 N N . LEU A 1 179 ? 4.898 -16.887 2.727 1.00 87.81 179 LEU A N 1
ATOM 1336 C CA . LEU A 1 179 ? 6.108 -16.248 2.195 1.00 87.81 179 LEU A CA 1
ATOM 1337 C C . LEU A 1 179 ? 6.105 -14.732 2.432 1.00 87.81 179 LEU A C 1
ATOM 1339 O O . LEU A 1 179 ? 7.137 -14.160 2.787 1.00 87.81 179 LEU A O 1
ATOM 1343 N N . TYR A 1 180 ? 4.949 -14.086 2.258 1.00 88.50 180 TYR A N 1
ATOM 1344 C CA . TYR A 1 180 ? 4.785 -12.665 2.546 1.00 88.50 180 TYR A CA 1
ATOM 1345 C C . TYR A 1 180 ? 5.059 -12.358 4.020 1.00 88.50 180 TYR A C 1
ATOM 1347 O O . TYR A 1 180 ? 5.822 -11.441 4.313 1.00 88.50 180 TYR A O 1
ATOM 1355 N N . ASP A 1 181 ? 4.483 -13.130 4.938 1.00 88.81 181 ASP A N 1
ATOM 1356 C CA . ASP A 1 181 ? 4.606 -12.926 6.377 1.00 88.81 181 ASP A CA 1
ATOM 1357 C C . ASP A 1 181 ? 6.057 -13.132 6.838 1.00 88.81 181 ASP A C 1
ATOM 1359 O O . ASP A 1 181 ? 6.547 -12.353 7.649 1.00 88.81 181 ASP A O 1
ATOM 1363 N N . GLN A 1 182 ? 6.807 -14.079 6.261 1.00 88.62 182 GLN A N 1
ATOM 1364 C CA . GLN A 1 182 ? 8.245 -14.223 6.542 1.00 88.62 182 GLN A CA 1
ATOM 1365 C C . GLN A 1 182 ? 9.038 -12.955 6.186 1.00 88.62 182 GLN A C 1
ATOM 1367 O O . GLN A 1 182 ? 9.907 -12.523 6.948 1.00 88.62 182 GLN A O 1
ATOM 1372 N N . VAL A 1 183 ? 8.728 -12.330 5.046 1.00 86.94 183 VAL A N 1
ATOM 1373 C CA . VAL A 1 183 ? 9.367 -11.073 4.630 1.00 86.94 183 VAL A CA 1
ATOM 1374 C C . VAL A 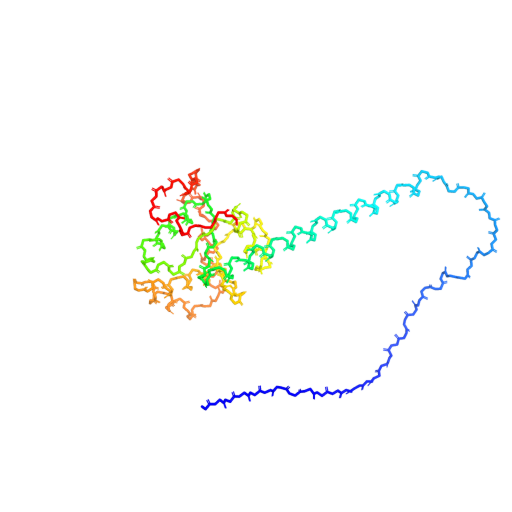1 183 ? 8.893 -9.907 5.499 1.00 86.94 183 VAL A C 1
ATOM 1376 O O . VAL A 1 183 ? 9.715 -9.112 5.952 1.00 86.94 183 VAL A O 1
ATOM 1379 N N . ALA A 1 184 ? 7.587 -9.806 5.757 1.00 85.81 184 ALA A N 1
ATOM 1380 C CA . ALA A 1 184 ? 6.993 -8.733 6.547 1.00 85.81 184 ALA A CA 1
ATOM 1381 C C . ALA A 1 184 ? 7.502 -8.747 7.995 1.00 85.81 184 ALA A C 1
ATOM 1383 O O . ALA A 1 184 ? 7.883 -7.702 8.518 1.00 85.81 184 ALA A O 1
ATOM 1384 N N . ASN A 1 185 ? 7.610 -9.926 8.609 1.00 87.50 185 ASN A N 1
ATOM 1385 C CA . ASN A 1 185 ? 8.107 -10.084 9.974 1.00 87.50 185 ASN A CA 1
ATOM 1386 C C . ASN A 1 185 ? 9.595 -9.733 10.099 1.00 87.50 185 ASN A C 1
ATOM 1388 O O . ASN A 1 185 ? 10.019 -9.257 11.149 1.00 87.50 185 ASN A O 1
ATOM 1392 N N . ASN A 1 186 ? 10.384 -9.897 9.030 1.00 87.38 186 ASN A N 1
ATOM 1393 C CA . ASN A 1 186 ? 11.808 -9.556 9.040 1.00 87.38 186 ASN A CA 1
ATOM 1394 C C . ASN A 1 186 ? 12.141 -8.220 8.352 1.00 87.38 186 ASN A C 1
ATOM 1396 O O . ASN A 1 186 ? 13.318 -7.887 8.188 1.00 87.38 186 ASN A O 1
ATOM 1400 N N . ARG A 1 187 ? 11.128 -7.429 7.962 1.00 87.19 187 ARG A N 1
ATOM 1401 C CA . ARG A 1 187 ? 11.303 -6.214 7.145 1.00 87.19 187 ARG A CA 1
ATOM 1402 C C . ARG A 1 187 ? 12.202 -5.170 7.802 1.00 87.19 187 ARG A C 1
ATOM 1404 O O . ARG A 1 187 ? 13.049 -4.594 7.129 1.00 87.19 187 ARG A O 1
ATOM 1411 N N . TYR A 1 188 ? 12.064 -4.959 9.110 1.00 85.62 188 TYR A N 1
ATOM 1412 C CA . TYR A 1 188 ? 12.898 -4.001 9.839 1.00 85.62 188 TYR A CA 1
ATOM 1413 C C . TYR A 1 188 ? 14.295 -4.551 10.129 1.00 85.62 188 TYR A C 1
ATOM 1415 O O . TYR A 1 188 ? 15.254 -3.789 10.126 1.00 85.62 188 TYR A O 1
ATOM 1423 N N . ASN A 1 189 ? 14.431 -5.867 10.302 1.00 85.69 189 ASN A N 1
ATOM 1424 C CA . ASN A 1 189 ? 15.723 -6.502 10.567 1.00 85.69 189 ASN A CA 1
ATOM 1425 C C . ASN A 1 189 ? 16.632 -6.475 9.333 1.00 85.69 189 ASN A C 1
ATOM 1427 O O . ASN A 1 189 ? 17.831 -6.252 9.455 1.00 85.69 189 ASN A O 1
ATOM 1431 N N . PHE A 1 190 ? 16.069 -6.684 8.139 1.00 82.38 190 PHE A N 1
ATOM 1432 C CA . PHE A 1 190 ? 16.846 -6.697 6.897 1.00 82.38 190 PHE A CA 1
ATOM 1433 C C . PHE A 1 190 ? 17.002 -5.322 6.244 1.00 82.38 190 PHE A C 1
ATOM 1435 O O . PHE A 1 190 ? 18.023 -5.062 5.611 1.00 82.38 190 PHE A O 1
ATOM 1442 N N . PHE A 1 191 ? 15.993 -4.453 6.351 1.00 84.62 191 PHE A N 1
ATOM 1443 C CA . PHE A 1 191 ? 15.953 -3.193 5.599 1.00 84.62 191 PHE A CA 1
ATOM 1444 C C . PHE A 1 191 ? 15.957 -1.943 6.480 1.00 84.62 191 PHE A C 1
ATOM 1446 O O . PHE A 1 191 ? 16.019 -0.837 5.942 1.00 84.62 191 PHE A O 1
ATOM 1453 N N . GLY A 1 192 ? 15.919 -2.112 7.803 1.00 85.25 192 GLY A N 1
ATOM 1454 C CA . GLY A 1 192 ? 15.914 -1.016 8.760 1.00 85.25 192 GLY A CA 1
ATOM 1455 C C . GLY A 1 192 ? 14.611 -0.218 8.781 1.00 85.25 192 GLY A C 1
ATOM 1456 O O . GLY A 1 192 ? 13.618 -0.529 8.110 1.00 85.25 192 GLY A O 1
ATOM 1457 N N . GLN A 1 193 ? 14.643 0.840 9.583 1.00 85.50 193 GLN A N 1
ATOM 1458 C CA . GLN A 1 193 ? 13.638 1.896 9.594 1.00 85.50 193 GLN A CA 1
ATOM 1459 C C . GLN A 1 193 ? 14.177 3.115 8.845 1.00 85.50 193 GLN A C 1
ATOM 1461 O O . GLN A 1 193 ? 15.382 3.260 8.641 1.00 85.50 193 GLN A O 1
ATOM 1466 N N . THR A 1 194 ? 13.279 3.962 8.367 1.00 75.62 194 THR A N 1
ATOM 1467 C CA . THR A 1 194 ? 13.624 5.196 7.664 1.00 75.62 194 THR A CA 1
ATOM 1468 C C . THR A 1 194 ? 12.965 6.365 8.380 1.00 75.62 194 THR A C 1
ATOM 1470 O O . THR A 1 194 ? 11.742 6.421 8.446 1.00 75.62 194 THR A O 1
ATOM 1473 N N . ASP A 1 195 ? 13.777 7.308 8.861 1.00 63.09 195 ASP A N 1
ATOM 1474 C CA . ASP A 1 195 ? 13.304 8.538 9.522 1.00 63.09 195 ASP A CA 1
ATOM 1475 C C . ASP A 1 195 ? 12.843 9.612 8.517 1.00 63.09 195 ASP A C 1
ATOM 1477 O O . ASP A 1 195 ? 12.267 10.637 8.883 1.00 63.09 195 ASP A O 1
ATOM 1481 N N . ALA A 1 196 ? 13.099 9.396 7.224 1.00 57.28 196 ALA A N 1
ATOM 1482 C CA . ALA A 1 196 ? 12.774 10.343 6.168 1.00 57.28 196 ALA A CA 1
ATOM 1483 C C . ALA A 1 196 ? 11.301 10.231 5.742 1.00 57.28 196 ALA A C 1
ATOM 1485 O O . ALA A 1 196 ? 10.903 9.312 5.020 1.00 57.28 196 ALA A O 1
ATOM 1486 N N . CYS A 1 197 ? 10.501 11.222 6.138 1.00 57.88 197 CYS A N 1
ATOM 1487 C CA . CYS A 1 197 ? 9.189 11.474 5.553 1.00 57.88 197 CYS A CA 1
ATOM 1488 C C . CYS A 1 197 ? 9.352 11.798 4.058 1.00 57.88 197 CYS A C 1
ATOM 1490 O O . CYS A 1 197 ? 9.939 12.816 3.701 1.00 57.88 197 CYS A O 1
ATOM 1492 N N . ARG A 1 198 ? 8.829 10.941 3.173 1.00 61.16 198 ARG A N 1
ATOM 1493 C CA . ARG A 1 198 ? 8.991 11.066 1.710 1.00 61.16 198 ARG A CA 1
ATOM 1494 C C . ARG A 1 198 ? 8.316 12.267 1.056 1.00 61.16 198 ARG A C 1
ATOM 1496 O O . ARG A 1 198 ? 8.546 12.518 -0.123 1.00 61.16 198 ARG A O 1
ATOM 1503 N N . LEU A 1 199 ? 7.498 13.000 1.800 1.00 54.47 199 LEU A N 1
ATOM 1504 C CA . LEU A 1 199 ? 6.823 14.197 1.303 1.00 54.47 199 LEU A CA 1
ATOM 1505 C C . LEU A 1 199 ? 7.799 15.326 0.936 1.00 54.47 199 LEU A C 1
ATOM 1507 O O . LEU A 1 199 ? 7.404 16.270 0.264 1.00 54.47 199 LEU A O 1
ATOM 1511 N N . THR A 1 200 ? 9.067 15.221 1.342 1.00 46.25 200 THR A N 1
ATOM 1512 C CA . THR A 1 200 ? 10.124 16.187 1.019 1.00 46.25 200 THR A CA 1
ATOM 1513 C C . THR A 1 200 ? 10.790 15.971 -0.341 1.00 46.25 200 THR A C 1
ATOM 1515 O O . THR A 1 200 ? 11.627 16.791 -0.717 1.00 46.25 200 THR A O 1
ATOM 1518 N N . ASP A 1 201 ? 10.424 14.936 -1.110 1.00 52.75 201 ASP A N 1
ATOM 1519 C CA . ASP A 1 201 ? 10.891 14.796 -2.496 1.00 52.75 201 ASP A CA 1
ATOM 1520 C C . ASP A 1 201 ? 10.155 15.827 -3.374 1.00 52.75 201 ASP A C 1
ATOM 1522 O O . ASP A 1 201 ? 9.086 15.575 -3.934 1.00 52.75 201 ASP A O 1
ATOM 1526 N N . ALA A 1 202 ? 10.699 17.047 -3.398 1.00 44.34 202 ALA A N 1
ATOM 1527 C CA . ALA A 1 202 ? 10.170 18.267 -4.009 1.00 44.34 202 ALA A CA 1
ATOM 1528 C C . ALA A 1 202 ? 10.176 18.230 -5.555 1.00 44.34 202 ALA A C 1
ATOM 1530 O O . ALA A 1 202 ? 10.699 19.127 -6.216 1.00 44.34 202 ALA A O 1
ATOM 1531 N N . GLY A 1 203 ? 9.610 17.174 -6.143 1.00 62.34 203 GLY A N 1
ATOM 1532 C CA . GLY A 1 203 ? 9.560 16.938 -7.586 1.00 62.34 203 GLY A CA 1
ATOM 1533 C C . GLY A 1 203 ? 8.168 16.571 -8.108 1.00 62.34 203 GLY A C 1
ATOM 1534 O O . GLY A 1 203 ? 7.173 16.554 -7.384 1.00 62.34 203 GLY A O 1
ATOM 1535 N N . SER A 1 204 ? 8.095 16.207 -9.392 1.00 62.94 204 SER A N 1
ATOM 1536 C CA . SER A 1 204 ? 6.854 15.846 -10.107 1.00 62.94 204 SER A CA 1
ATOM 1537 C C . SER A 1 204 ? 6.076 14.662 -9.508 1.00 62.94 204 SER A C 1
ATOM 1539 O O . SER A 1 204 ? 4.910 14.449 -9.844 1.00 62.94 204 SER A O 1
ATOM 1541 N N . ARG A 1 205 ? 6.697 13.889 -8.608 1.00 76.56 205 ARG A N 1
ATOM 1542 C CA . ARG A 1 205 ? 6.106 12.707 -7.967 1.00 76.56 205 ARG A CA 1
ATOM 1543 C C . ARG A 1 205 ? 5.268 13.033 -6.726 1.00 76.56 205 ARG A C 1
ATOM 1545 O O . ARG A 1 205 ? 4.433 12.210 -6.358 1.00 76.56 205 ARG A O 1
ATOM 1552 N N . ALA A 1 206 ? 5.412 14.220 -6.128 1.00 80.94 206 ALA A N 1
ATOM 1553 C CA . ALA A 1 206 ? 4.661 14.618 -4.931 1.00 80.94 206 ALA A CA 1
ATOM 1554 C C . ALA A 1 206 ? 3.138 14.572 -5.153 1.00 80.94 206 ALA A C 1
ATOM 1556 O O . ALA A 1 206 ? 2.396 14.086 -4.304 1.00 80.94 206 ALA A O 1
ATOM 1557 N N . ALA A 1 207 ? 2.681 14.943 -6.355 1.00 85.56 207 ALA A N 1
ATOM 1558 C CA . ALA A 1 207 ? 1.274 14.889 -6.751 1.00 85.56 207 ALA A CA 1
ATOM 1559 C C . ALA A 1 207 ? 0.658 13.479 -6.701 1.00 85.56 207 ALA A C 1
ATOM 1561 O O . ALA A 1 207 ? -0.556 13.344 -6.841 1.00 85.56 207 ALA A O 1
ATOM 1562 N N . ARG A 1 208 ? 1.462 12.417 -6.558 1.00 88.44 208 ARG A N 1
ATOM 1563 C CA . ARG A 1 208 ? 0.997 11.026 -6.474 1.00 88.44 208 ARG A CA 1
ATOM 1564 C C . ARG A 1 208 ? 0.647 10.584 -5.057 1.00 88.44 208 ARG A C 1
ATOM 1566 O O . ARG A 1 208 ? -0.010 9.550 -4.917 1.00 88.44 208 ARG A O 1
ATOM 1573 N N . PHE A 1 209 ? 1.073 11.338 -4.049 1.00 90.25 209 PHE A N 1
ATOM 1574 C CA . PHE A 1 209 ? 0.831 11.035 -2.646 1.00 90.25 209 PHE A CA 1
ATOM 1575 C C . PHE A 1 209 ? -0.439 11.721 -2.137 1.00 90.25 209 PHE A C 1
ATOM 1577 O O . PHE A 1 209 ? -0.722 12.862 -2.492 1.00 90.25 209 PHE A O 1
ATOM 1584 N N . ILE A 1 210 ? -1.189 11.019 -1.292 1.00 89.25 210 ILE A N 1
ATOM 1585 C CA . ILE A 1 210 ? -2.358 11.533 -0.580 1.00 89.25 210 ILE A CA 1
ATOM 1586 C C . ILE A 1 210 ? -1.931 11.770 0.867 1.00 89.25 210 ILE A C 1
ATOM 1588 O O . ILE A 1 210 ? -1.540 10.833 1.573 1.00 89.25 210 ILE A O 1
ATOM 1592 N N . VAL A 1 211 ? -1.970 13.032 1.286 1.00 77.88 211 VAL A N 1
ATOM 1593 C CA . VAL A 1 211 ? -1.499 13.465 2.610 1.00 77.88 211 VAL A CA 1
ATOM 1594 C C . VAL A 1 211 ? -2.661 13.728 3.559 1.00 77.88 211 VAL A C 1
ATOM 1596 O O . VAL A 1 211 ? -2.517 13.472 4.751 1.00 77.88 211 VAL A O 1
ATOM 1599 N N . ASP A 1 212 ? -3.791 14.184 3.012 1.00 70.38 212 ASP A N 1
ATOM 1600 C CA . ASP A 1 212 ? -4.961 14.634 3.762 1.00 70.38 212 ASP A CA 1
ATOM 1601 C C . ASP A 1 212 ? -5.828 13.479 4.239 1.00 70.38 212 ASP A C 1
ATOM 1603 O O . ASP A 1 212 ? -6.672 12.957 3.481 1.00 70.38 212 ASP A O 1
#

Mean predicted aligned error: 14.11 Å

Foldseek 3Di:
DDDDDDDDDDDDDDDDDDDDDDDPPPPDDPDDDPPPDPPVVVVVVVVVVVVVVVVVVVVVVLLVVLQVLQLVVCVVPQAKEKEAAQFFQVRVVVVVVLVVLPPVLRYAYEYLPASNNLSQQVLLVHHSPPNQWMWIAGNVSDIDIFLRNVLVSLCVSDPPSNVVSVVCVVPDPVVRNVVRNVCSVCRCVVRNTDPDDPCPPPDPCNVRYDRD

Secondary structure (DSSP, 8-state):
-----PPPP----------------SS---S-------HHHHHHHHHHHHHHHHHHHHHHHHHHHHHHHHHHHHHH--S-EEEE-TTBHHHHHHHHHHHHH-TT---EEEETTSHHHHHHHHHTTS-TT--SS-EEE-TTS-EEEHHHHHHHHHHHT-TTHHHHHHHTSSS-HHHHHHHHHHHHHTHHHHH-B----GGG--STTGGGEE--

InterPro domains:
  IPR007263 DCC1-like thiol-disulfide oxidoreductase family [PF04134] (82-192)
  IPR052927 DCC thiol-disulfide oxidoreductase [PTHR33639] (39-210)